Protein AF-A0A8H3EKX4-F1 (afdb_monomer_lite)

Sequence (193 aa):
MKARDLDLLRFLTGMSKLPYAQSGCLVIRGLVSRTTILTSNPHSSSTATRVLDETKKALISLLDIPENYEILFMHGGGSGEFSAVVFNMVAVWVEKRRRRAQKTFGDNDEAILLRVREELKYSLRLDYLISGSWSLKASQEAAKLLEPLGENFVNVALDAREANEGKFGMIPPEDTWKLTAPNANGGCGSAFV

Organism: NCBI:txid172621

pLDDT: mean 72.97, std 22.37, range [25.33, 93.94]

Radius of gyration: 19.49 Å; chains: 1; bounding box: 45×52×46 Å

Structure (mmCIF, N/CA/C/O backbone):
data_AF-A0A8H3EKX4-F1
#
_entry.id   AF-A0A8H3EKX4-F1
#
loop_
_atom_site.group_PDB
_atom_site.id
_atom_site.type_symbol
_atom_site.label_atom_id
_atom_site.label_alt_id
_atom_site.label_comp_id
_atom_site.label_asym_id
_atom_site.label_entity_id
_atom_site.label_seq_id
_atom_site.pdbx_PDB_ins_code
_atom_site.Cartn_x
_atom_site.Cartn_y
_atom_site.Cartn_z
_atom_site.occupancy
_atom_site.B_iso_or_equiv
_atom_site.auth_seq_id
_atom_site.auth_comp_id
_atom_site.auth_asym_id
_atom_site.auth_atom_id
_atom_site.pdbx_PDB_model_num
ATOM 1 N N . MET A 1 1 ? -12.553 -21.574 -10.008 1.00 30.70 1 MET A N 1
ATOM 2 C CA . MET A 1 1 ? -12.751 -20.654 -8.868 1.00 30.70 1 MET A CA 1
ATOM 3 C C . MET A 1 1 ? -12.236 -19.297 -9.336 1.00 30.70 1 MET A C 1
ATOM 5 O O . MET A 1 1 ? -11.058 -19.201 -9.632 1.00 30.70 1 MET A O 1
ATOM 9 N N . LYS A 1 2 ? -13.132 -18.344 -9.634 1.00 25.33 2 LYS A N 1
ATOM 10 C CA . LYS A 1 2 ? -12.809 -17.105 -10.371 1.00 25.33 2 LYS A CA 1
ATOM 11 C C . LYS A 1 2 ? -11.914 -16.181 -9.535 1.00 25.33 2 LYS A C 1
ATOM 13 O O . LYS A 1 2 ? -12.245 -15.932 -8.376 1.00 25.33 2 LYS A O 1
ATOM 18 N N . ALA A 1 3 ? -10.838 -15.690 -10.154 1.00 28.33 3 ALA A N 1
ATOM 19 C CA . ALA A 1 3 ? -9.998 -14.602 -9.667 1.00 28.33 3 ALA A CA 1
ATOM 20 C C . ALA A 1 3 ? -10.892 -13.432 -9.234 1.00 28.33 3 ALA A C 1
ATOM 22 O O . ALA A 1 3 ? -11.672 -12.917 -10.035 1.00 28.33 3 ALA A O 1
ATOM 23 N N . ARG A 1 4 ? -10.858 -13.100 -7.944 1.00 33.47 4 ARG A N 1
ATOM 24 C CA . ARG A 1 4 ? -11.544 -11.930 -7.396 1.00 33.47 4 ARG A CA 1
ATOM 25 C C . ARG A 1 4 ? -10.549 -10.783 -7.421 1.00 33.47 4 ARG A C 1
ATOM 27 O O . ARG A 1 4 ? -9.429 -10.991 -6.970 1.00 33.47 4 ARG A O 1
ATOM 34 N N . ASP A 1 5 ? -10.992 -9.647 -7.951 1.00 31.67 5 ASP A N 1
ATOM 35 C CA . ASP A 1 5 ? -10.445 -8.290 -7.828 1.00 31.67 5 ASP A CA 1
ATOM 36 C C . ASP A 1 5 ? -9.261 -8.166 -6.853 1.00 31.67 5 ASP A C 1
ATOM 38 O O . ASP A 1 5 ? -9.420 -7.827 -5.679 1.00 31.67 5 ASP A O 1
ATOM 42 N N . LEU A 1 6 ? -8.067 -8.484 -7.351 1.00 32.78 6 LEU A N 1
ATOM 43 C CA . LEU A 1 6 ? -6.801 -8.199 -6.694 1.00 32.78 6 LEU A CA 1
ATOM 44 C C . LEU A 1 6 ? -6.320 -6.869 -7.270 1.00 32.78 6 LEU A C 1
ATOM 46 O O . LEU A 1 6 ? -5.964 -6.796 -8.447 1.00 32.78 6 LEU A O 1
ATOM 50 N N . ASP A 1 7 ? -6.336 -5.821 -6.446 1.00 34.34 7 ASP A N 1
ATOM 51 C CA . ASP A 1 7 ? -5.704 -4.533 -6.743 1.00 34.34 7 ASP A CA 1
ATOM 52 C C . ASP A 1 7 ? -4.177 -4.729 -6.753 1.00 34.34 7 ASP A C 1
ATOM 54 O O . ASP A 1 7 ? -3.475 -4.426 -5.792 1.00 34.34 7 ASP A O 1
ATOM 58 N N . LEU A 1 8 ? -3.660 -5.332 -7.826 1.00 33.62 8 LEU A N 1
ATOM 59 C CA . LEU A 1 8 ? -2.242 -5.630 -7.990 1.00 33.62 8 LEU A CA 1
ATOM 60 C C . LEU A 1 8 ? -1.511 -4.353 -8.433 1.00 33.62 8 LEU A C 1
ATOM 62 O O . LEU A 1 8 ? -1.624 -3.929 -9.586 1.00 33.62 8 LEU A O 1
ATOM 66 N N . LEU A 1 9 ? -0.753 -3.730 -7.528 1.00 40.44 9 LEU A N 1
ATOM 67 C CA . LEU A 1 9 ? 0.081 -2.574 -7.853 1.00 40.44 9 LEU A CA 1
ATOM 68 C C . LEU A 1 9 ? 1.370 -3.057 -8.541 1.00 40.44 9 LEU A C 1
ATOM 70 O O . LEU A 1 9 ? 2.271 -3.607 -7.912 1.00 40.44 9 LEU A O 1
ATOM 74 N N . ARG A 1 10 ? 1.467 -2.878 -9.864 1.00 33.25 10 ARG A N 1
ATOM 75 C CA . ARG A 1 10 ? 2.6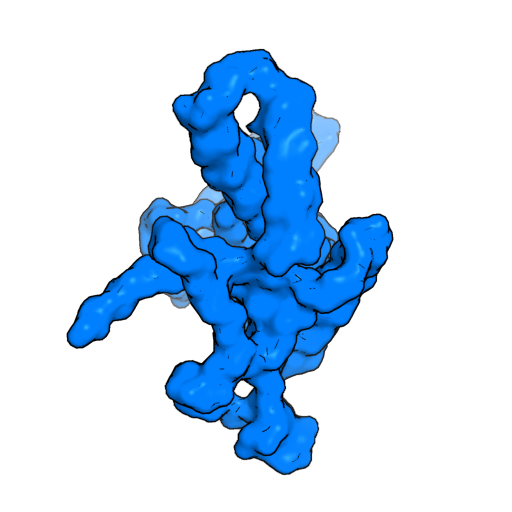83 -3.213 -10.624 1.00 33.25 10 ARG A CA 1
ATOM 76 C C . ARG A 1 10 ? 3.631 -2.018 -10.683 1.00 33.25 10 ARG A C 1
ATOM 78 O O . ARG A 1 10 ? 3.383 -1.069 -11.420 1.00 33.25 10 ARG A O 1
ATOM 85 N N . PHE A 1 11 ? 4.759 -2.106 -9.983 1.00 34.88 11 PHE A N 1
ATOM 86 C CA . PHE A 1 11 ? 5.893 -1.203 -10.191 1.00 34.88 11 PHE A CA 1
ATOM 87 C C . PHE A 1 11 ? 6.744 -1.686 -11.374 1.00 34.88 11 PHE A C 1
ATOM 89 O O . PHE A 1 11 ? 7.307 -2.781 -11.334 1.00 34.88 11 PHE A O 1
ATOM 96 N N . LEU A 1 12 ? 6.871 -0.869 -12.424 1.00 32.12 12 LEU A N 1
ATOM 97 C CA . LEU A 1 12 ? 7.844 -1.115 -13.492 1.00 32.12 12 LEU A CA 1
ATOM 98 C C . LEU A 1 12 ? 9.246 -0.781 -12.969 1.00 32.12 12 LEU A C 1
ATOM 100 O O . LEU A 1 12 ? 9.575 0.369 -12.682 1.00 32.12 12 LEU A O 1
ATOM 104 N N . THR A 1 13 ? 10.082 -1.803 -12.809 1.00 34.69 13 THR A N 1
ATOM 105 C CA . THR A 1 13 ? 11.462 -1.651 -12.346 1.00 34.69 13 THR A CA 1
ATOM 106 C C . THR A 1 13 ? 12.378 -1.220 -13.490 1.00 34.69 13 THR A C 1
ATOM 108 O O . THR A 1 13 ? 12.534 -1.966 -14.454 1.00 34.69 13 THR A O 1
ATOM 111 N N . GLY A 1 14 ? 13.075 -0.089 -13.339 1.00 35.16 14 GLY A N 1
ATOM 112 C CA . GLY A 1 14 ? 14.323 0.157 -14.069 1.00 35.16 14 GLY A CA 1
ATOM 113 C C . GLY A 1 14 ? 14.614 1.616 -14.414 1.00 35.16 14 GLY A C 1
ATOM 114 O O . GLY A 1 14 ? 14.027 2.171 -15.334 1.00 35.16 14 GLY A O 1
ATOM 115 N N . MET A 1 15 ? 15.625 2.206 -13.766 1.00 34.44 15 MET A N 1
ATOM 116 C CA . MET A 1 15 ? 16.415 3.273 -14.393 1.00 34.44 15 MET A CA 1
ATOM 117 C C . MET A 1 15 ? 17.315 2.622 -15.452 1.00 34.44 15 MET A C 1
ATOM 119 O O . MET A 1 15 ? 18.409 2.154 -15.139 1.00 34.44 15 MET A O 1
ATOM 123 N N . SER A 1 16 ? 16.856 2.547 -16.700 1.00 42.97 16 SER A N 1
ATOM 124 C CA . SER A 1 16 ? 17.723 2.224 -17.837 1.00 42.97 16 SER A CA 1
ATOM 125 C C . SER A 1 16 ? 18.257 3.498 -18.488 1.00 42.97 16 SER A C 1
ATOM 127 O O . SER A 1 16 ? 17.570 4.516 -18.539 1.00 42.97 16 SER A O 1
ATOM 129 N N . LYS A 1 17 ? 19.490 3.415 -19.002 1.00 39.84 17 LYS A N 1
ATOM 130 C CA . LYS A 1 17 ? 20.220 4.464 -19.728 1.00 39.84 17 LYS A CA 1
ATOM 131 C C . LYS A 1 17 ? 19.414 4.994 -20.926 1.00 39.84 17 LYS A C 1
ATOM 133 O O . LYS A 1 17 ? 19.562 4.494 -22.036 1.00 39.84 17 LYS A O 1
ATOM 138 N N . LEU A 1 18 ? 18.595 6.018 -20.713 1.00 37.31 18 LEU A N 1
ATOM 139 C CA . LEU A 1 18 ? 18.017 6.837 -21.777 1.00 37.31 18 LEU A CA 1
ATOM 140 C C . LEU A 1 18 ? 18.604 8.251 -21.669 1.00 37.31 18 LEU A C 1
ATOM 142 O O . LEU A 1 18 ? 18.694 8.764 -20.553 1.00 37.31 18 LEU A O 1
ATOM 146 N N . PRO A 1 19 ? 18.987 8.909 -22.781 1.00 37.66 19 PRO A N 1
ATOM 147 C CA . PRO A 1 19 ? 19.607 10.233 -22.726 1.00 37.66 19 PRO A CA 1
ATOM 148 C C . PRO A 1 19 ? 18.699 11.342 -22.180 1.00 37.66 19 PRO A C 1
ATOM 150 O O . PRO A 1 19 ? 19.197 12.430 -21.928 1.00 37.66 19 PRO A O 1
ATOM 153 N N . TYR A 1 20 ? 17.390 11.112 -22.022 1.00 36.84 20 TYR A N 1
ATOM 154 C CA . TYR A 1 20 ? 16.437 12.156 -21.630 1.00 36.84 20 TYR A CA 1
ATOM 155 C C . TYR A 1 20 ? 15.086 11.576 -21.153 1.00 36.84 20 TYR A C 1
ATOM 157 O O . TYR A 1 20 ? 14.030 11.945 -21.657 1.00 36.84 20 TYR A O 1
ATOM 165 N N . ALA A 1 21 ? 15.083 10.620 -20.218 1.00 34.94 21 ALA A N 1
ATOM 166 C CA . ALA A 1 21 ? 13.836 10.083 -19.657 1.00 34.94 21 ALA A CA 1
ATOM 167 C C . ALA A 1 21 ? 13.602 10.621 -18.239 1.00 34.94 21 ALA A C 1
ATOM 169 O O . ALA A 1 21 ? 14.294 10.237 -17.297 1.00 34.94 21 ALA A O 1
ATOM 170 N N . GLN A 1 22 ? 12.628 11.523 -18.094 1.00 39.09 22 GLN A N 1
ATOM 171 C CA . GLN A 1 22 ? 12.077 11.877 -16.788 1.00 39.09 22 GLN A CA 1
ATOM 172 C C . GLN A 1 22 ? 11.251 10.693 -16.276 1.00 39.09 22 GLN A C 1
ATOM 174 O O . GLN A 1 22 ? 10.389 10.177 -16.985 1.00 39.09 22 GLN A O 1
ATOM 179 N N . SER A 1 23 ? 11.550 10.251 -15.056 1.00 34.91 23 SER A N 1
ATOM 180 C CA . SER A 1 23 ? 10.844 9.173 -14.368 1.00 34.91 23 SER A CA 1
ATOM 181 C C . SER A 1 23 ? 9.354 9.496 -14.242 1.00 34.91 23 SER A C 1
ATOM 183 O O . SER A 1 23 ? 8.974 10.335 -13.431 1.00 34.91 23 SER A O 1
ATOM 185 N N . GLY A 1 24 ? 8.515 8.828 -15.030 1.00 34.78 24 GLY A N 1
ATOM 186 C CA . GLY A 1 24 ? 7.084 8.723 -14.767 1.00 34.78 24 GLY A CA 1
ATOM 187 C C . GLY A 1 24 ? 6.832 7.455 -13.961 1.00 34.78 24 GLY A C 1
ATOM 188 O O . GLY A 1 24 ? 7.319 6.391 -14.339 1.00 34.78 24 GLY A O 1
ATOM 189 N N . CYS A 1 25 ? 6.105 7.558 -12.854 1.00 42.25 25 CYS A N 1
ATOM 190 C CA . CYS A 1 25 ? 5.651 6.393 -12.111 1.00 42.25 25 CYS A CA 1
ATOM 191 C C . CYS A 1 25 ? 4.125 6.430 -11.957 1.00 42.25 25 CYS A C 1
ATOM 193 O O . CYS A 1 25 ? 3.502 7.490 -11.906 1.00 42.25 25 CYS A O 1
ATOM 195 N N . LEU A 1 26 ? 3.538 5.239 -12.046 1.00 32.09 26 LEU A N 1
ATOM 196 C CA . LEU A 1 26 ? 2.111 4.965 -12.131 1.00 32.09 26 LEU A CA 1
ATOM 197 C C . LEU A 1 26 ? 1.607 4.591 -10.734 1.00 32.09 26 LEU A C 1
ATOM 199 O O . LEU A 1 26 ? 1.986 3.549 -10.204 1.00 32.09 26 LEU A O 1
ATOM 203 N N . VAL A 1 27 ? 0.736 5.415 -10.149 1.00 37.22 27 VAL A N 1
ATOM 204 C CA . VAL A 1 27 ? 0.122 5.149 -8.836 1.00 37.22 27 VAL A CA 1
ATOM 205 C C . VAL A 1 27 ? -1.366 4.839 -8.999 1.00 37.22 27 VAL A C 1
ATOM 207 O O . VAL A 1 27 ? -2.124 5.655 -9.521 1.00 37.22 27 VAL A O 1
ATOM 210 N N . ILE A 1 28 ? -1.778 3.661 -8.519 1.00 37.03 28 ILE A N 1
ATOM 211 C CA . ILE A 1 28 ? -3.168 3.185 -8.487 1.00 37.03 28 ILE A CA 1
ATOM 212 C C . ILE A 1 28 ? -3.819 3.549 -7.134 1.00 37.03 28 ILE A C 1
ATOM 214 O O . ILE A 1 28 ? -3.167 3.676 -6.100 1.00 37.03 28 ILE A O 1
ATOM 218 N N . ARG A 1 29 ? -5.129 3.791 -7.199 1.00 35.66 29 ARG A N 1
ATOM 219 C CA . ARG A 1 29 ? -5.995 4.633 -6.358 1.00 35.66 29 ARG A CA 1
ATOM 220 C C . ARG A 1 29 ? -6.057 4.332 -4.845 1.00 35.66 29 ARG A C 1
ATOM 222 O O . ARG A 1 29 ? -6.348 3.222 -4.420 1.00 35.66 29 ARG A O 1
ATOM 229 N N . GLY A 1 30 ? -6.049 5.415 -4.062 1.00 31.44 30 GLY A N 1
ATOM 230 C CA . GLY A 1 30 ? -6.660 5.554 -2.734 1.00 31.44 30 GLY A CA 1
ATOM 231 C C . GLY A 1 30 ? -6.529 7.012 -2.279 1.00 31.44 30 GLY A C 1
ATOM 232 O O . GLY A 1 30 ? -5.420 7.489 -2.159 1.00 31.44 30 GLY A O 1
ATOM 233 N N . LEU A 1 31 ? -7.644 7.724 -2.080 1.00 31.47 31 LEU A N 1
ATOM 234 C CA . LEU A 1 31 ? -7.749 9.187 -1.880 1.00 31.47 31 LEU A CA 1
ATOM 235 C C . LEU A 1 31 ? -7.392 10.067 -3.101 1.00 31.47 31 LEU A C 1
ATOM 237 O O . LEU A 1 31 ? -6.241 10.300 -3.450 1.00 31.47 31 LEU A O 1
ATOM 241 N N . VAL A 1 32 ? -8.429 10.628 -3.732 1.00 31.02 32 VAL A N 1
ATOM 242 C CA . VAL A 1 32 ? -8.284 11.720 -4.705 1.00 31.02 32 VAL A CA 1
ATOM 243 C C . VAL A 1 32 ? -8.054 13.011 -3.924 1.00 31.02 32 VAL A C 1
ATOM 245 O O . VAL A 1 32 ? -9.005 13.710 -3.583 1.00 31.02 32 VAL A O 1
ATOM 248 N N . SER A 1 33 ? -6.796 13.345 -3.664 1.00 26.50 33 SER A N 1
ATOM 249 C CA . SER A 1 33 ? -6.405 14.750 -3.589 1.00 26.50 33 SER A CA 1
ATOM 250 C C . SER A 1 33 ? -6.073 15.163 -5.017 1.00 26.50 33 SER A C 1
ATOM 252 O O . SER A 1 33 ? -5.143 14.632 -5.618 1.00 26.50 33 SER A O 1
ATOM 254 N N . ARG A 1 34 ? -6.882 16.048 -5.614 1.00 29.73 34 ARG A N 1
ATOM 255 C CA . ARG A 1 34 ? -6.543 16.667 -6.902 1.00 29.73 34 ARG A CA 1
ATOM 256 C C . ARG A 1 34 ? -5.281 17.501 -6.704 1.00 29.73 34 ARG A C 1
ATOM 258 O O . ARG A 1 34 ? -5.376 18.672 -6.352 1.00 29.73 34 ARG A O 1
ATOM 265 N N . THR A 1 35 ? -4.119 16.923 -6.953 1.00 33.94 35 THR A N 1
ATOM 266 C CA . THR A 1 35 ? -2.871 17.679 -7.043 1.00 33.94 35 THR A CA 1
ATOM 267 C C . THR A 1 35 ? -2.432 17.698 -8.497 1.00 33.94 35 THR A C 1
ATOM 269 O O . THR A 1 35 ? -1.566 16.950 -8.935 1.00 33.94 35 THR A O 1
ATOM 272 N N . THR A 1 36 ? -3.075 18.572 -9.271 1.00 37.56 36 THR A N 1
ATOM 273 C CA . THR A 1 36 ? -2.492 19.077 -10.512 1.00 37.56 36 THR A CA 1
ATOM 274 C C . THR A 1 36 ? -1.338 19.984 -10.108 1.00 37.56 36 THR A C 1
ATOM 276 O O . THR A 1 36 ? -1.572 21.100 -9.654 1.00 37.56 36 THR A O 1
ATOM 279 N N . ILE A 1 37 ? -0.096 19.522 -10.236 1.00 44.25 37 ILE A N 1
ATOM 280 C CA . ILE A 1 37 ? 1.063 20.411 -10.127 1.00 44.25 37 ILE A CA 1
ATOM 281 C C . ILE A 1 37 ? 1.935 20.207 -11.351 1.00 44.25 37 ILE A C 1
ATOM 283 O O . ILE A 1 37 ? 2.767 19.310 -11.371 1.00 44.25 37 ILE A O 1
ATOM 287 N N . LEU A 1 38 ? 1.774 21.101 -12.328 1.00 40.47 38 LEU A N 1
ATOM 288 C CA . LEU A 1 38 ? 2.889 21.640 -13.097 1.00 40.47 38 LEU A CA 1
ATOM 289 C C . LEU A 1 38 ? 2.611 23.117 -13.431 1.00 40.47 38 LEU A C 1
ATOM 291 O O . LEU A 1 38 ? 1.689 23.453 -14.168 1.00 40.47 38 LEU A O 1
ATOM 295 N N . THR A 1 39 ? 3.506 23.960 -12.911 1.00 36.62 39 THR A N 1
ATOM 296 C CA . THR A 1 39 ? 3.760 25.386 -13.194 1.00 36.62 39 THR A CA 1
ATOM 297 C C . THR A 1 39 ? 2.915 26.442 -12.467 1.00 36.62 39 THR A C 1
ATOM 299 O O . THR A 1 39 ? 1.691 26.426 -12.427 1.00 36.62 39 THR A O 1
ATOM 302 N N . SER A 1 40 ? 3.640 27.399 -11.884 1.00 30.53 40 SER A N 1
ATOM 303 C CA . SER A 1 40 ? 3.212 28.537 -11.070 1.00 30.53 40 SER A CA 1
ATOM 304 C C . SER A 1 40 ? 2.531 29.654 -11.871 1.00 30.53 40 SER A C 1
ATOM 306 O O . SER A 1 40 ? 2.813 30.825 -11.633 1.00 30.53 40 SER A O 1
ATOM 308 N N . ASN A 1 41 ? 1.675 29.326 -12.840 1.00 40.94 41 ASN A N 1
ATOM 309 C CA . ASN A 1 41 ? 0.889 30.338 -13.538 1.00 40.94 41 ASN A CA 1
ATOM 310 C C . ASN A 1 41 ? -0.565 29.875 -13.725 1.00 40.94 41 ASN A C 1
ATOM 312 O O . ASN A 1 41 ? -0.795 28.808 -14.293 1.00 40.94 41 ASN A O 1
ATOM 316 N N . PRO A 1 42 ? -1.564 30.693 -13.342 1.00 41.22 42 PRO A N 1
ATOM 317 C CA . PRO A 1 42 ? -2.992 30.381 -13.482 1.00 41.22 42 PRO A CA 1
ATOM 318 C C . PRO A 1 42 ? -3.492 30.362 -14.946 1.00 41.22 42 PRO A C 1
ATOM 320 O O . PRO A 1 42 ? -4.693 30.308 -15.201 1.00 41.22 42 PRO A O 1
ATOM 323 N N . HIS A 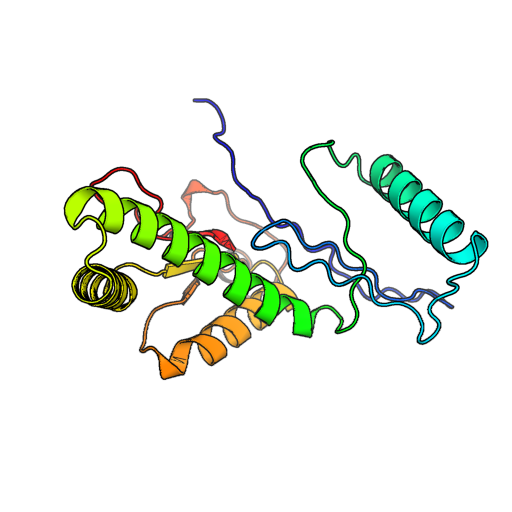1 43 ? -2.579 30.398 -15.923 1.00 48.69 43 HIS A N 1
ATOM 324 C CA . HIS A 1 43 ? -2.826 30.406 -17.369 1.00 48.69 43 HIS A CA 1
ATOM 325 C C . HIS A 1 43 ? -2.013 29.311 -18.082 1.00 48.69 43 HIS A C 1
ATOM 327 O O . HIS A 1 43 ? -1.425 29.564 -19.132 1.00 48.69 43 HIS A O 1
ATOM 333 N N . SER A 1 44 ? -1.924 28.116 -17.479 1.00 56.28 44 SER A N 1
ATOM 334 C CA . SER A 1 44 ? -1.325 26.908 -18.073 1.00 56.28 44 SER A CA 1
ATOM 335 C C . SER A 1 44 ? -1.658 26.822 -19.565 1.00 56.28 44 SER A C 1
ATOM 337 O O . SER A 1 44 ? -2.818 26.649 -19.936 1.00 56.28 44 SER A O 1
ATOM 339 N N . SER A 1 45 ? -0.650 26.986 -20.421 1.00 62.41 45 SER A N 1
ATOM 340 C CA . SER A 1 45 ? -0.828 27.019 -21.869 1.00 62.41 45 SER A CA 1
ATOM 341 C C . SER A 1 45 ? -1.492 25.724 -22.343 1.00 62.41 45 SER A C 1
ATOM 343 O O . SER A 1 45 ? -1.127 24.631 -21.911 1.00 62.41 45 SER A O 1
ATOM 345 N N . SER A 1 46 ? -2.467 25.833 -23.246 1.00 73.31 46 SER A N 1
ATOM 346 C CA . SER A 1 46 ? -3.173 24.697 -23.865 1.00 73.31 46 SER A CA 1
ATOM 347 C C . SER A 1 46 ? -2.228 23.602 -24.380 1.00 73.31 46 SER A C 1
ATOM 349 O O . SER A 1 46 ? -2.573 22.423 -24.394 1.00 73.31 46 SER A O 1
ATOM 351 N N . THR A 1 47 ? -1.004 23.984 -24.744 1.00 78.44 47 THR A N 1
ATOM 352 C CA . THR A 1 47 ? 0.091 23.093 -25.122 1.00 78.44 47 THR A CA 1
ATOM 353 C C . THR A 1 47 ? 0.491 22.114 -24.016 1.00 78.44 47 THR A C 1
ATOM 355 O O . THR A 1 47 ? 0.669 20.938 -24.312 1.00 78.44 47 THR A O 1
ATOM 358 N N . ALA A 1 48 ? 0.624 22.550 -22.759 1.00 76.19 48 ALA A N 1
ATOM 359 C CA . ALA A 1 48 ? 1.054 21.679 -21.661 1.00 76.19 48 ALA A CA 1
ATOM 360 C C . ALA A 1 48 ? -0.004 20.614 -21.338 1.00 76.19 48 ALA A C 1
ATOM 362 O O . ALA A 1 48 ? 0.320 19.435 -21.204 1.00 76.19 48 ALA A O 1
ATOM 363 N N . THR A 1 49 ? -1.279 21.009 -21.296 1.00 83.88 49 THR A N 1
ATOM 364 C CA . THR A 1 49 ? -2.401 20.073 -21.133 1.00 83.88 49 THR A CA 1
ATOM 365 C C . THR A 1 49 ? -2.468 19.088 -22.296 1.00 83.88 49 THR A C 1
ATOM 367 O O . THR A 1 49 ? -2.576 17.889 -22.065 1.00 83.88 49 THR A O 1
ATOM 370 N N . ARG A 1 50 ? -2.299 19.567 -23.537 1.00 87.31 50 ARG A N 1
ATOM 371 C CA . ARG A 1 50 ? -2.265 18.700 -24.721 1.00 87.31 50 ARG A CA 1
ATOM 372 C C . ARG A 1 50 ? -1.151 17.653 -24.638 1.00 87.31 50 ARG A C 1
ATOM 374 O O . ARG A 1 50 ? -1.417 16.485 -24.892 1.00 87.31 50 ARG A O 1
ATOM 381 N N . VAL A 1 51 ? 0.063 18.045 -24.241 1.00 89.62 51 VAL A N 1
ATOM 382 C CA . VAL A 1 51 ? 1.193 17.111 -24.078 1.00 89.62 51 VAL A CA 1
ATOM 383 C C . VAL A 1 51 ? 0.893 16.062 -23.005 1.00 89.62 51 VAL A C 1
ATOM 385 O O . VAL A 1 51 ? 1.171 14.881 -23.213 1.00 89.62 51 VAL A O 1
ATOM 388 N N . LEU A 1 52 ? 0.302 16.459 -21.875 1.00 87.06 52 LEU A N 1
ATOM 389 C CA . LEU A 1 52 ? -0.085 15.516 -20.823 1.00 87.06 52 LEU A CA 1
ATOM 390 C C . LEU A 1 52 ? -1.141 14.521 -21.316 1.00 87.06 52 LEU A C 1
ATOM 392 O O . LEU A 1 52 ? -0.982 13.321 -21.103 1.00 87.06 52 LEU A O 1
ATOM 396 N N . ASP A 1 53 ? -2.175 14.993 -22.010 1.00 89.25 53 ASP A N 1
ATOM 397 C CA . ASP A 1 53 ? -3.252 14.143 -22.523 1.00 89.25 53 ASP A CA 1
ATOM 398 C C . ASP A 1 53 ? -2.761 13.174 -23.607 1.00 89.25 53 ASP A C 1
ATOM 400 O O . ASP A 1 53 ? -3.123 11.995 -23.598 1.00 89.25 53 ASP A O 1
ATOM 404 N N . GLU A 1 54 ? -1.906 13.639 -24.522 1.00 92.50 54 GLU A N 1
ATOM 405 C CA . GLU A 1 54 ? -1.253 12.790 -25.525 1.00 92.50 54 GLU A CA 1
ATOM 406 C C . GLU A 1 54 ? -0.377 11.723 -24.857 1.00 92.50 54 GLU A C 1
ATOM 408 O O . GLU A 1 54 ? -0.459 10.547 -25.214 1.00 92.50 54 GLU A O 1
ATOM 413 N N . THR A 1 55 ? 0.388 12.102 -23.829 1.00 91.56 55 THR A N 1
ATOM 414 C CA . THR A 1 55 ? 1.238 11.169 -23.076 1.00 91.56 5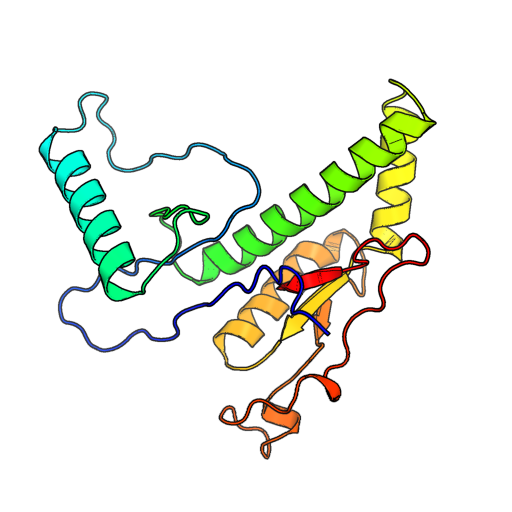5 THR A CA 1
ATOM 415 C C . THR A 1 55 ? 0.402 10.130 -22.326 1.00 91.56 55 THR A C 1
ATOM 417 O O . THR A 1 55 ? 0.734 8.946 -22.364 1.00 91.56 55 THR A O 1
ATOM 420 N N . LYS A 1 56 ? -0.713 10.530 -21.690 1.00 90.25 56 LYS A N 1
ATOM 421 C CA . LYS A 1 56 ? -1.644 9.587 -21.045 1.00 90.25 56 LYS A CA 1
ATOM 422 C C . LYS A 1 56 ? -2.184 8.576 -22.054 1.00 90.25 56 LYS A C 1
ATOM 424 O O . LYS A 1 56 ? -2.120 7.380 -21.797 1.00 90.25 56 LYS A O 1
ATOM 429 N N . LYS A 1 57 ? -2.670 9.036 -23.212 1.00 91.94 57 LYS A N 1
ATOM 430 C CA . LYS A 1 57 ? -3.206 8.154 -24.264 1.00 91.94 57 LYS A CA 1
ATOM 431 C C . LYS A 1 57 ? -2.151 7.189 -24.799 1.00 91.94 57 LYS A C 1
ATOM 433 O O . LYS A 1 57 ? -2.442 6.007 -24.960 1.00 91.94 57 LYS A O 1
ATOM 438 N N . ALA A 1 58 ? -0.933 7.676 -25.033 1.00 93.56 58 ALA A N 1
ATOM 439 C CA . ALA A 1 58 ? 0.180 6.841 -25.466 1.00 93.56 58 ALA A CA 1
ATOM 440 C C . ALA A 1 58 ? 0.514 5.765 -24.423 1.00 93.56 58 ALA A C 1
ATOM 442 O O . ALA A 1 58 ? 0.702 4.608 -24.786 1.00 93.56 58 ALA A O 1
ATOM 443 N N . LEU A 1 59 ? 0.525 6.116 -23.133 1.00 90.62 59 LEU A N 1
ATOM 444 C CA . LEU A 1 59 ? 0.787 5.160 -22.057 1.00 90.62 59 LEU A CA 1
ATOM 445 C C . LEU A 1 59 ? -0.314 4.099 -21.944 1.00 90.62 59 LEU A C 1
ATOM 447 O O . LEU A 1 59 ? -0.001 2.918 -21.813 1.00 90.62 59 LEU A O 1
ATOM 451 N N . ILE A 1 60 ? -1.583 4.511 -22.041 1.00 92.25 60 ILE A N 1
ATOM 452 C CA . ILE A 1 60 ? -2.737 3.600 -22.038 1.00 92.25 60 ILE A CA 1
ATOM 453 C C . ILE A 1 60 ? -2.614 2.593 -23.180 1.00 92.25 60 ILE A C 1
ATOM 455 O O . ILE A 1 60 ? -2.734 1.396 -22.944 1.00 92.25 60 ILE A O 1
ATOM 459 N N . SER A 1 61 ? -2.321 3.073 -24.393 1.00 93.19 61 SER A N 1
ATOM 460 C CA . SER A 1 61 ? -2.172 2.218 -25.573 1.00 93.19 61 SER A CA 1
ATOM 461 C C . SER A 1 61 ? -0.921 1.340 -25.541 1.00 93.19 61 SER A C 1
ATOM 463 O O . SER A 1 61 ? -0.917 0.301 -26.187 1.00 93.19 61 SER A O 1
ATOM 465 N N . LEU A 1 62 ? 0.153 1.762 -24.870 1.00 93.94 62 LEU A N 1
ATOM 466 C CA . LEU A 1 62 ? 1.408 1.008 -24.819 1.00 93.94 62 LEU A CA 1
ATOM 467 C C . LEU A 1 62 ? 1.361 -0.123 -23.785 1.00 93.94 62 LEU A C 1
ATOM 469 O O . LEU A 1 62 ? 1.968 -1.168 -23.996 1.00 93.94 62 LEU A O 1
ATOM 473 N N . LEU A 1 63 ? 0.698 0.114 -22.651 1.00 92.81 63 LEU A N 1
ATOM 474 C CA . LEU A 1 63 ? 0.639 -0.819 -21.523 1.00 92.81 63 LEU A CA 1
ATOM 475 C C . LEU A 1 63 ? -0.710 -1.547 -21.406 1.00 92.81 63 LEU A C 1
ATOM 477 O O . LEU A 1 63 ? -0.915 -2.253 -20.420 1.00 92.81 63 LEU A O 1
ATOM 481 N N . ASP A 1 64 ? -1.614 -1.357 -22.372 1.00 91.62 64 ASP A N 1
ATOM 482 C CA . ASP A 1 64 ? -2.978 -1.906 -22.384 1.00 91.62 64 ASP A CA 1
ATOM 483 C C . ASP A 1 64 ? -3.721 -1.676 -21.055 1.00 91.62 64 ASP A C 1
ATOM 485 O O . ASP A 1 64 ? -4.322 -2.581 -20.470 1.00 91.62 64 ASP A O 1
ATOM 489 N N . ILE A 1 65 ? -3.649 -0.444 -20.540 1.00 86.81 65 ILE A N 1
ATOM 490 C CA . ILE A 1 65 ? -4.244 -0.083 -19.246 1.00 86.81 65 ILE A CA 1
ATOM 491 C C . ILE A 1 65 ? -5.770 0.031 -19.409 1.00 86.81 65 ILE A C 1
ATOM 493 O O . ILE A 1 65 ? -6.229 0.844 -20.213 1.00 86.81 65 ILE A O 1
ATOM 497 N N . PRO A 1 66 ? -6.583 -0.721 -18.645 1.00 89.31 66 PRO A N 1
ATOM 498 C CA . PRO A 1 66 ? -8.035 -0.628 -18.748 1.00 89.31 66 PRO A CA 1
ATOM 499 C C . PRO A 1 66 ? -8.587 0.654 -18.099 1.00 89.31 66 PRO A C 1
ATOM 501 O O . PRO A 1 66 ? -7.949 1.287 -17.258 1.00 89.31 66 PRO A O 1
ATOM 504 N N . GLU A 1 67 ? -9.811 1.034 -18.476 1.00 86.38 67 GLU A N 1
ATOM 505 C CA . GLU A 1 67 ? -10.427 2.328 -18.122 1.00 86.38 67 GLU A CA 1
ATOM 506 C C . GLU A 1 67 ? -10.696 2.531 -16.618 1.00 86.38 67 GLU A C 1
ATOM 508 O O . GLU A 1 67 ? -10.995 3.640 -16.178 1.00 86.38 67 GLU A O 1
ATOM 513 N N . ASN A 1 68 ? -10.593 1.480 -15.801 1.00 87.25 68 ASN A N 1
ATOM 514 C CA . ASN A 1 68 ? -10.767 1.558 -14.348 1.00 87.25 68 ASN A CA 1
ATOM 515 C C . ASN A 1 68 ? -9.528 2.095 -13.602 1.00 87.25 68 ASN A C 1
ATOM 517 O O . ASN A 1 68 ? -9.565 2.188 -12.371 1.00 87.25 68 ASN A O 1
ATOM 521 N N . TYR A 1 69 ? -8.461 2.461 -14.317 1.00 83.81 69 TYR A N 1
ATOM 522 C CA . TYR A 1 69 ? -7.250 3.057 -13.756 1.00 83.81 69 TYR A CA 1
ATOM 523 C C . TYR A 1 69 ? -7.104 4.530 -14.146 1.00 83.81 69 TYR A C 1
ATOM 525 O O . TYR A 1 69 ? -7.388 4.928 -15.271 1.00 83.81 69 TYR A O 1
ATOM 533 N N . GLU A 1 70 ? -6.608 5.339 -13.209 1.00 85.75 70 GLU A N 1
ATOM 534 C CA . GLU A 1 70 ? -6.242 6.734 -13.463 1.00 85.75 70 GLU A CA 1
ATOM 535 C C . GLU A 1 70 ? -4.720 6.857 -13.537 1.00 85.75 70 GLU A C 1
ATOM 537 O O . GLU A 1 70 ? -4.003 6.260 -12.732 1.00 85.75 70 GLU A O 1
ATOM 542 N N . ILE A 1 71 ? -4.229 7.666 -14.477 1.00 84.31 71 ILE A N 1
ATOM 543 C CA . ILE A 1 71 ? -2.801 7.956 -14.623 1.00 84.31 71 ILE A CA 1
ATOM 544 C C . ILE A 1 71 ? -2.510 9.320 -14.007 1.00 84.31 71 ILE A C 1
ATOM 546 O O . ILE A 1 71 ? -3.027 10.350 -14.451 1.00 84.31 71 ILE A O 1
ATOM 550 N N . LEU A 1 72 ? -1.635 9.327 -13.007 1.00 85.56 72 LEU A N 1
ATOM 551 C CA . LEU A 1 72 ? -1.197 10.524 -12.301 1.00 85.56 72 LEU A CA 1
ATOM 552 C C . LEU A 1 72 ? 0.291 10.751 -12.567 1.00 85.56 72 LEU A C 1
ATOM 554 O O . LEU A 1 72 ? 1.092 9.836 -12.415 1.00 85.56 72 LEU A O 1
ATOM 558 N N . PHE A 1 73 ? 0.660 11.977 -12.936 1.00 83.44 73 PHE A N 1
ATOM 559 C CA . PHE A 1 73 ? 2.058 12.399 -13.007 1.00 83.44 73 PHE A CA 1
ATOM 560 C C . PHE A 1 73 ? 2.385 13.190 -11.746 1.00 83.44 73 PHE A C 1
ATOM 562 O O . PHE A 1 73 ? 1.783 14.236 -11.500 1.00 83.44 73 PHE A O 1
ATOM 569 N N . MET A 1 74 ? 3.316 12.684 -10.942 1.00 81.19 74 MET A N 1
ATOM 570 C CA . MET A 1 74 ? 3.695 13.290 -9.668 1.00 81.19 74 MET A CA 1
ATOM 571 C C . MET A 1 74 ? 5.207 13.482 -9.580 1.00 81.19 74 MET A C 1
ATOM 573 O O . MET A 1 74 ? 5.987 12.720 -10.149 1.00 81.19 74 MET A O 1
ATOM 577 N N . HIS A 1 75 ? 5.628 14.503 -8.835 1.00 81.88 75 HIS A N 1
ATOM 578 C CA . HIS A 1 75 ? 7.023 14.652 -8.432 1.00 81.88 75 HIS A CA 1
ATOM 579 C C . HIS A 1 75 ? 7.331 13.745 -7.227 1.00 81.88 75 HIS A C 1
ATOM 581 O O . HIS A 1 75 ? 6.433 13.378 -6.474 1.00 81.88 75 HIS A O 1
ATOM 587 N N . GLY A 1 76 ? 8.608 13.474 -6.954 1.00 78.19 76 GLY A N 1
ATOM 588 C CA . GLY A 1 76 ? 9.041 12.741 -5.750 1.00 78.19 76 GLY A CA 1
ATOM 589 C C . GLY A 1 76 ? 9.702 11.392 -6.033 1.00 78.19 76 GLY A C 1
ATOM 590 O O . GLY A 1 76 ? 10.391 10.863 -5.162 1.00 78.19 76 GLY A O 1
ATOM 591 N N . GLY A 1 77 ? 9.577 10.886 -7.264 1.00 86.31 77 GLY A N 1
ATOM 592 C CA . GLY A 1 77 ? 10.205 9.641 -7.710 1.00 86.31 77 GLY A CA 1
ATOM 593 C C . GLY A 1 77 ? 9.743 8.402 -6.931 1.00 86.31 77 GLY A C 1
ATOM 594 O O . GLY A 1 77 ? 8.898 8.484 -6.043 1.00 86.31 77 GLY A O 1
ATOM 595 N N . GLY A 1 78 ? 10.356 7.252 -7.229 1.00 80.81 78 GLY A N 1
ATOM 596 C CA . GLY A 1 78 ? 9.918 5.961 -6.678 1.00 80.81 78 GLY A CA 1
ATOM 597 C C . GLY A 1 78 ? 9.953 5.867 -5.149 1.00 80.81 78 GLY A C 1
ATOM 598 O O . GLY A 1 78 ? 9.117 5.195 -4.558 1.00 80.81 78 GLY A O 1
ATOM 599 N N . SER A 1 79 ? 10.876 6.571 -4.482 1.00 84.12 79 SER A N 1
ATOM 600 C CA . SER A 1 79 ? 10.949 6.558 -3.014 1.00 84.12 79 SER A CA 1
ATOM 601 C C . SER A 1 79 ? 9.779 7.290 -2.356 1.00 84.12 79 SER A C 1
ATOM 603 O O . SER A 1 79 ? 9.268 6.814 -1.349 1.00 84.12 79 SER A O 1
ATOM 605 N N . GLY A 1 80 ? 9.341 8.430 -2.909 1.00 85.38 80 GLY A N 1
ATOM 606 C CA . GLY A 1 80 ? 8.188 9.159 -2.367 1.00 85.38 80 GLY A CA 1
ATOM 607 C C . GLY A 1 80 ? 6.885 8.372 -2.516 1.00 85.38 80 GLY A C 1
ATOM 608 O O . GLY A 1 80 ? 5.981 8.472 -1.687 1.00 85.38 80 GLY A O 1
ATOM 609 N N . GLU A 1 81 ? 6.810 7.532 -3.544 1.00 88.12 81 GLU A N 1
ATOM 610 C CA . GLU A 1 81 ? 5.648 6.685 -3.793 1.00 88.12 81 GLU A CA 1
ATOM 611 C C . GLU A 1 81 ? 5.555 5.508 -2.829 1.00 88.12 81 GLU A C 1
ATOM 613 O O . GLU A 1 81 ? 4.443 5.092 -2.515 1.00 88.12 81 GLU A O 1
ATOM 618 N N . PHE A 1 82 ? 6.672 5.028 -2.272 1.00 90.25 82 PHE A N 1
ATOM 619 C CA . PHE A 1 82 ? 6.633 4.033 -1.197 1.00 90.25 82 PHE A CA 1
ATOM 620 C C . PHE A 1 82 ? 5.802 4.531 -0.013 1.00 90.25 82 PHE A C 1
ATOM 622 O O . PHE A 1 82 ? 4.897 3.836 0.449 1.00 90.25 82 PHE A O 1
ATOM 629 N N . SER A 1 83 ? 6.048 5.766 0.430 1.00 89.56 83 SER A N 1
ATOM 630 C CA . SER A 1 83 ? 5.295 6.382 1.521 1.00 89.56 83 SER A CA 1
ATOM 631 C C . SER A 1 83 ? 3.848 6.679 1.107 1.00 89.56 83 SER A C 1
ATOM 633 O O . SER A 1 83 ? 2.920 6.447 1.884 1.00 89.56 83 SER A O 1
ATOM 635 N N . ALA A 1 84 ? 3.631 7.152 -0.127 1.00 89.06 84 ALA A N 1
ATOM 636 C CA . ALA A 1 84 ? 2.293 7.465 -0.634 1.00 89.06 84 ALA A CA 1
ATOM 637 C C . ALA A 1 84 ? 1.376 6.232 -0.659 1.00 89.06 84 ALA A C 1
ATOM 639 O O . ALA A 1 84 ? 0.219 6.318 -0.247 1.00 89.06 84 ALA A O 1
ATOM 640 N N . VAL A 1 85 ? 1.894 5.075 -1.084 1.00 88.31 85 VAL A N 1
ATOM 641 C CA . VAL A 1 85 ? 1.139 3.815 -1.090 1.00 88.31 85 VAL A CA 1
ATOM 642 C C . VAL A 1 85 ? 0.701 3.434 0.321 1.00 88.31 85 VAL A C 1
ATOM 644 O O . VAL A 1 85 ? -0.471 3.121 0.527 1.00 88.31 85 VAL A O 1
ATOM 647 N N . VAL A 1 86 ? 1.596 3.538 1.308 1.00 89.81 86 VAL A N 1
ATOM 648 C CA . VAL A 1 86 ? 1.275 3.245 2.714 1.00 89.81 86 VAL A CA 1
ATOM 649 C C . VAL A 1 86 ? 0.152 4.150 3.216 1.00 89.81 86 VAL A C 1
ATOM 651 O O . VAL A 1 86 ? -0.850 3.653 3.733 1.00 89.81 86 VAL A O 1
ATOM 654 N N . PHE A 1 87 ? 0.262 5.467 3.019 1.00 89.38 87 PHE A N 1
ATOM 655 C CA . PHE A 1 87 ? -0.772 6.404 3.466 1.00 89.38 87 PHE A CA 1
ATOM 656 C C . PHE A 1 87 ? -2.117 6.161 2.783 1.00 89.38 87 PHE A C 1
ATOM 658 O O . PHE A 1 87 ? -3.148 6.158 3.457 1.00 89.38 87 PHE A O 1
ATOM 665 N N . ASN A 1 88 ? -2.120 5.898 1.477 1.00 88.31 88 ASN A N 1
ATOM 666 C CA . ASN A 1 88 ? -3.345 5.648 0.723 1.00 88.31 88 ASN A CA 1
ATOM 667 C C . ASN A 1 88 ? -4.036 4.356 1.178 1.00 88.31 88 ASN A C 1
ATOM 669 O O . ASN A 1 88 ? -5.248 4.350 1.412 1.00 88.31 88 ASN A O 1
ATOM 673 N N . MET A 1 89 ? -3.271 3.280 1.371 1.00 84.19 89 MET A N 1
ATOM 674 C CA . MET A 1 89 ? -3.798 1.995 1.832 1.00 84.19 89 MET A CA 1
ATOM 675 C C . MET A 1 89 ? -4.344 2.078 3.258 1.00 84.19 89 MET A C 1
ATOM 677 O O . MET A 1 89 ? -5.470 1.644 3.518 1.00 84.19 89 MET A O 1
ATOM 681 N N . VAL A 1 90 ? -3.596 2.699 4.175 1.00 85.69 90 VAL A N 1
ATOM 682 C CA . VAL A 1 90 ? -4.039 2.898 5.561 1.00 85.69 90 VAL A CA 1
ATOM 683 C C . VAL A 1 90 ? -5.268 3.808 5.612 1.00 85.69 90 VAL A C 1
ATOM 685 O O . VAL A 1 90 ? -6.225 3.490 6.316 1.00 85.69 90 VAL A O 1
ATOM 688 N N . ALA A 1 91 ? -5.316 4.884 4.821 1.00 87.06 91 ALA A N 1
ATOM 689 C CA . ALA A 1 91 ? -6.472 5.778 4.770 1.00 87.06 91 ALA A CA 1
ATOM 690 C C . ALA A 1 91 ? -7.741 5.057 4.290 1.00 87.06 91 ALA A C 1
ATOM 692 O O . ALA A 1 91 ? -8.794 5.164 4.923 1.00 87.06 91 ALA A O 1
ATOM 693 N N . VAL A 1 92 ? -7.651 4.265 3.215 1.00 85.19 92 VAL A N 1
ATOM 694 C CA . VAL A 1 92 ? -8.780 3.455 2.724 1.00 85.19 92 VAL A CA 1
ATOM 695 C C . VAL A 1 92 ? -9.211 2.423 3.770 1.00 85.19 92 VAL A C 1
ATOM 697 O O . VAL A 1 92 ? -10.409 2.203 3.975 1.00 85.19 92 VAL A O 1
ATOM 700 N N . TRP A 1 93 ? -8.254 1.794 4.451 1.00 85.75 93 TRP A N 1
ATOM 701 C CA . TRP A 1 93 ? -8.515 0.815 5.504 1.00 85.75 93 TRP A CA 1
ATOM 702 C C . TRP A 1 93 ? -9.249 1.434 6.703 1.00 85.75 93 TRP A C 1
ATOM 704 O O . TRP A 1 93 ? -10.235 0.856 7.179 1.00 85.75 93 TRP A O 1
ATOM 714 N N . VAL A 1 94 ? -8.809 2.617 7.149 1.00 86.62 94 VAL A N 1
ATOM 715 C CA . VAL A 1 94 ? -9.406 3.382 8.256 1.00 86.62 94 VAL A CA 1
ATOM 716 C C . VAL A 1 94 ? -10.812 3.830 7.879 1.00 86.62 94 VAL A C 1
ATOM 718 O O . VAL A 1 94 ? -11.752 3.592 8.635 1.00 86.62 94 VAL A O 1
ATOM 721 N N . GLU A 1 95 ? -10.998 4.387 6.682 1.00 86.56 95 GLU A N 1
ATOM 722 C CA . GLU A 1 95 ? -12.300 4.876 6.221 1.00 86.56 95 GLU A CA 1
ATOM 723 C C . GLU A 1 95 ? -13.332 3.744 6.102 1.00 86.56 95 GLU A C 1
ATOM 725 O O . GLU A 1 95 ? -14.486 3.893 6.514 1.00 86.56 95 GLU A O 1
ATOM 730 N N . LYS A 1 96 ? -12.925 2.564 5.614 1.00 86.00 96 LYS A N 1
ATOM 731 C CA . LYS A 1 96 ? -13.800 1.380 5.570 1.00 86.00 96 LYS A CA 1
ATOM 732 C C . LYS A 1 96 ? -14.285 0.976 6.967 1.00 86.00 96 LYS A C 1
ATOM 734 O O . LYS A 1 96 ? -15.428 0.539 7.104 1.00 86.00 96 LYS A O 1
ATOM 739 N N . ARG A 1 97 ? -13.449 1.113 7.999 1.00 86.62 97 ARG A N 1
ATOM 740 C CA . ARG A 1 97 ? -13.795 0.771 9.391 1.00 86.62 97 ARG A CA 1
ATOM 741 C C . ARG A 1 97 ? -14.589 1.859 10.083 1.00 86.62 97 ARG A C 1
ATOM 743 O O . ARG A 1 97 ? -15.577 1.531 10.731 1.00 86.62 97 ARG A O 1
ATOM 750 N N . ARG A 1 98 ? -14.256 3.127 9.844 1.00 87.12 98 ARG A N 1
ATOM 751 C CA . ARG A 1 98 ? -15.053 4.276 10.283 1.00 87.12 98 ARG A CA 1
ATOM 752 C C . ARG A 1 98 ? -16.497 4.142 9.808 1.00 87.12 98 ARG A C 1
ATOM 754 O O . ARG A 1 98 ? -17.406 4.192 10.623 1.00 87.12 98 ARG A O 1
ATOM 761 N N . ARG A 1 99 ? -16.717 3.822 8.525 1.00 88.00 99 ARG A N 1
ATOM 762 C CA . ARG A 1 99 ? -18.061 3.571 7.966 1.00 88.00 99 ARG A CA 1
ATOM 763 C C . ARG A 1 99 ? -18.786 2.381 8.597 1.00 88.00 99 ARG A C 1
ATOM 765 O O . ARG A 1 99 ? -20.008 2.396 8.682 1.00 88.00 99 ARG A O 1
ATOM 772 N N . ARG A 1 100 ? -18.071 1.324 9.002 1.00 86.56 100 ARG A N 1
ATOM 773 C CA . ARG A 1 100 ? -18.673 0.177 9.711 1.00 86.56 100 ARG A CA 1
ATOM 774 C C . ARG A 1 100 ? -19.063 0.559 11.133 1.00 86.56 100 ARG A C 1
ATOM 776 O O . ARG A 1 100 ? -20.183 0.279 11.534 1.00 86.56 100 ARG A O 1
ATOM 783 N N . ALA A 1 101 ? -18.168 1.226 11.854 1.00 85.94 101 ALA A N 1
ATOM 784 C CA . ALA A 1 101 ? -18.420 1.713 13.203 1.00 85.94 101 ALA A CA 1
ATOM 785 C C . ALA A 1 101 ? -19.559 2.743 13.226 1.00 85.94 101 ALA A C 1
ATOM 787 O O . ALA A 1 101 ? -20.419 2.656 14.092 1.00 85.94 101 ALA A O 1
ATOM 788 N N . GLN A 1 102 ? -19.646 3.631 12.231 1.00 89.94 102 GLN A N 1
ATOM 789 C CA . GLN A 1 102 ? -20.737 4.603 12.106 1.00 89.94 102 GLN A CA 1
ATOM 790 C C . GLN A 1 102 ? -22.114 3.928 11.992 1.00 89.94 102 GLN A C 1
ATOM 792 O O . GLN A 1 102 ? -23.091 4.412 12.552 1.00 89.94 102 GLN A O 1
ATOM 797 N N . LYS A 1 103 ? -22.210 2.758 11.341 1.00 89.75 103 LYS A N 1
ATOM 798 C CA . LYS A 1 103 ? -23.467 1.986 11.301 1.00 89.75 103 LYS A CA 1
ATOM 799 C C . LYS A 1 103 ? -23.888 1.454 12.673 1.00 89.75 103 LYS A C 1
ATOM 801 O O . LYS A 1 103 ? -25.076 1.253 12.892 1.00 89.75 103 LYS A O 1
ATOM 806 N N . THR A 1 104 ? -22.933 1.207 13.565 1.00 87.31 104 THR A N 1
ATOM 807 C CA . THR A 1 104 ? -23.186 0.682 14.914 1.00 87.31 104 THR A CA 1
ATOM 808 C C . THR A 1 104 ? -23.407 1.802 15.931 1.00 87.31 104 THR A C 1
ATOM 810 O O . THR A 1 104 ? -24.278 1.684 16.784 1.00 87.31 104 THR A O 1
ATOM 813 N N . PHE A 1 105 ? -22.621 2.877 15.849 1.00 86.00 105 PHE A N 1
ATOM 814 C CA . PHE A 1 105 ? -22.547 3.936 16.861 1.00 86.00 105 PHE A CA 1
ATOM 815 C C . PHE A 1 105 ? -23.205 5.263 16.436 1.00 86.00 105 PHE A C 1
ATOM 817 O O . PHE A 1 105 ? -23.211 6.210 17.221 1.00 86.00 105 PHE A O 1
ATOM 824 N N . GLY A 1 106 ? -23.779 5.352 15.230 1.00 88.69 106 GLY A N 1
ATOM 825 C CA . GLY A 1 106 ? -24.396 6.582 14.721 1.00 88.69 106 GLY A CA 1
ATOM 826 C C . GLY A 1 106 ? -23.364 7.694 14.514 1.00 88.69 106 GLY A C 1
ATOM 827 O O . GLY A 1 106 ? -22.297 7.429 13.975 1.00 88.69 106 GLY A O 1
ATOM 828 N N . ASP A 1 107 ? -23.669 8.912 14.968 1.00 86.19 107 ASP A N 1
ATOM 829 C CA . ASP A 1 107 ? -22.781 10.093 14.905 1.00 86.19 107 ASP A CA 1
ATOM 830 C C . ASP A 1 107 ? -21.932 10.290 16.178 1.00 86.19 107 ASP A C 1
ATOM 832 O O . ASP A 1 107 ? -21.441 11.381 16.461 1.00 86.19 107 ASP A O 1
ATOM 836 N N . ASN A 1 108 ? -21.747 9.244 16.989 1.00 89.94 108 ASN A N 1
ATOM 837 C CA . ASN A 1 108 ? -20.835 9.325 18.128 1.00 89.94 108 ASN A CA 1
ATOM 838 C C . ASN A 1 108 ? -19.374 9.175 17.667 1.00 89.94 108 ASN A C 1
ATOM 840 O O . ASN A 1 108 ? -18.807 8.078 17.699 1.00 89.94 108 ASN A O 1
ATOM 844 N N . ASP A 1 109 ? -18.776 10.290 17.247 1.00 88.31 109 ASP A N 1
ATOM 845 C CA . ASP A 1 109 ? -17.405 10.351 16.732 1.00 88.31 109 ASP A CA 1
ATOM 846 C C . ASP A 1 109 ? -16.369 9.784 17.714 1.00 88.31 109 ASP A C 1
ATOM 848 O O . ASP A 1 109 ? -15.483 9.033 17.305 1.00 88.31 109 ASP A O 1
ATOM 852 N N . GLU A 1 110 ? -16.507 10.049 19.015 1.00 89.44 110 GLU A N 1
ATOM 853 C CA . GLU A 1 110 ? -15.592 9.536 20.046 1.00 89.44 110 GLU A CA 1
ATOM 854 C C . GLU A 1 110 ? -15.621 8.002 20.119 1.00 89.44 110 GLU A C 1
ATOM 856 O O . GLU A 1 110 ? -14.577 7.342 20.103 1.00 89.44 110 GLU A O 1
ATOM 861 N N . ALA A 1 111 ? -16.818 7.406 20.123 1.00 87.88 111 ALA A N 1
ATOM 862 C CA . ALA A 1 111 ? -16.971 5.951 20.135 1.00 87.88 111 ALA A CA 1
ATOM 863 C C . ALA A 1 111 ? -16.417 5.305 18.853 1.00 87.88 111 ALA A C 1
ATOM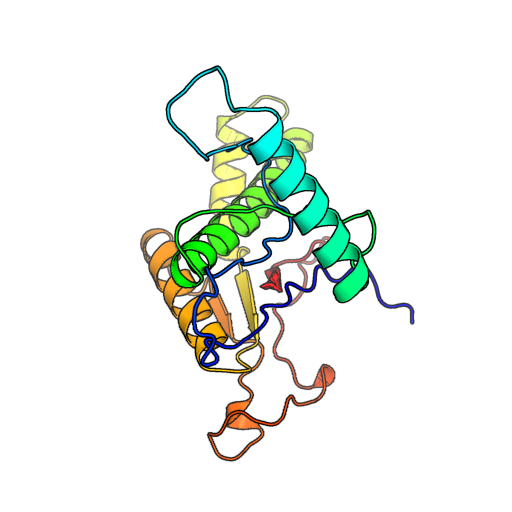 865 O O . ALA A 1 111 ? -15.782 4.246 18.904 1.00 87.88 111 ALA A O 1
ATOM 866 N N . ILE A 1 112 ? -16.611 5.958 17.703 1.00 88.88 112 ILE A N 1
ATOM 867 C CA . ILE A 1 112 ? -16.075 5.506 16.416 1.00 88.88 112 ILE A CA 1
ATOM 868 C C . ILE A 1 112 ? -14.546 5.544 16.426 1.00 88.88 112 ILE A C 1
ATOM 870 O O . ILE A 1 112 ? -13.907 4.565 16.032 1.00 88.88 112 ILE A O 1
ATOM 874 N N . LEU A 1 113 ? -13.949 6.645 16.884 1.00 88.31 113 LEU A N 1
ATOM 875 C CA . LEU A 1 113 ? -12.498 6.813 16.928 1.00 88.31 113 LEU A CA 1
ATOM 876 C C . LEU A 1 113 ? -11.841 5.807 17.871 1.00 88.31 113 LEU A C 1
ATOM 878 O O . LEU A 1 113 ? -10.841 5.192 17.493 1.00 88.31 113 LEU A O 1
ATOM 882 N N . LEU A 1 114 ? -12.412 5.586 19.057 1.00 89.69 114 LEU A N 1
ATOM 883 C CA . LEU A 1 114 ? -11.921 4.579 19.999 1.00 89.69 114 LEU A CA 1
ATOM 884 C C . LEU A 1 114 ? -11.949 3.181 19.377 1.00 89.69 114 LEU A C 1
ATOM 886 O O . LEU A 1 114 ? -10.923 2.497 19.361 1.00 89.69 114 LEU A O 1
ATOM 890 N N . ARG A 1 115 ? -13.074 2.797 18.762 1.00 87.75 115 ARG A N 1
ATOM 891 C CA . ARG A 1 115 ? -13.214 1.498 18.094 1.00 87.75 115 ARG A CA 1
ATOM 892 C C . ARG A 1 115 ? -12.194 1.308 16.974 1.00 87.75 115 ARG A C 1
ATOM 894 O O . ARG A 1 115 ? -11.558 0.260 16.881 1.00 87.75 115 ARG A O 1
ATOM 901 N N . VAL A 1 116 ? -12.042 2.308 16.108 1.00 87.19 116 VAL A N 1
ATOM 902 C CA . VAL A 1 116 ? -11.106 2.243 14.977 1.00 87.19 116 VAL A CA 1
ATOM 903 C C . VAL A 1 116 ? -9.662 2.190 15.472 1.00 87.19 116 VAL A C 1
ATOM 905 O O . VAL A 1 116 ? -8.862 1.440 14.916 1.00 87.19 116 VAL A O 1
ATOM 908 N N . ARG A 1 117 ? -9.321 2.929 16.533 1.00 86.69 117 ARG A N 1
ATOM 909 C CA . ARG A 1 117 ? -7.981 2.924 17.133 1.00 86.69 117 ARG A CA 1
ATOM 910 C C . ARG A 1 117 ? -7.627 1.574 17.751 1.00 86.69 117 ARG A C 1
ATOM 912 O O . ARG A 1 117 ? -6.488 1.132 17.615 1.00 86.69 117 ARG A O 1
ATOM 919 N N . GLU A 1 118 ? -8.579 0.918 18.406 1.00 86.00 118 GLU A N 1
ATOM 920 C CA . GLU A 1 118 ? -8.401 -0.450 18.902 1.00 86.00 118 GLU A CA 1
ATOM 921 C C . GLU A 1 118 ? -8.196 -1.431 17.748 1.00 86.00 118 GLU A C 1
ATOM 923 O O . GLU A 1 118 ? -7.222 -2.184 17.739 1.00 86.00 118 GLU A O 1
ATOM 928 N N . GLU A 1 119 ? -9.058 -1.385 16.729 1.00 84.56 119 GLU A N 1
ATOM 929 C CA . GLU A 1 119 ? -8.923 -2.251 15.556 1.00 84.56 119 GLU A CA 1
ATOM 930 C C . GLU A 1 119 ? -7.605 -2.026 14.812 1.00 84.56 119 GLU A C 1
ATOM 932 O O . GLU A 1 119 ? -7.042 -2.986 14.282 1.00 84.56 119 GLU A O 1
ATOM 937 N N . LEU A 1 120 ? -7.105 -0.789 14.762 1.00 84.75 120 LEU A N 1
ATOM 938 C CA . LEU A 1 120 ? -5.840 -0.452 14.114 1.00 84.75 120 LEU A CA 1
ATOM 939 C C . LEU A 1 120 ? -4.696 -1.248 14.732 1.00 84.75 120 LEU A C 1
ATOM 941 O O . LEU A 1 120 ? -3.990 -1.937 14.003 1.00 84.75 120 LEU A O 1
ATOM 945 N N . LYS A 1 121 ? -4.571 -1.239 16.062 1.00 79.31 121 LYS A N 1
ATOM 946 C CA . LYS A 1 121 ? -3.482 -1.927 16.774 1.00 79.31 121 LYS A CA 1
ATOM 947 C C . LYS A 1 121 ? -3.447 -3.433 16.502 1.00 79.31 121 LYS A C 1
ATOM 949 O O . LYS A 1 121 ? -2.376 -4.002 16.306 1.00 79.31 121 LYS A O 1
ATOM 954 N N . TYR A 1 122 ? -4.611 -4.082 16.484 1.00 76.69 122 TYR A N 1
ATOM 955 C CA . TYR A 1 122 ? -4.677 -5.545 16.426 1.00 76.69 122 TYR A CA 1
ATOM 956 C C . TYR A 1 122 ? -4.867 -6.117 15.023 1.00 76.69 122 TYR A C 1
ATOM 958 O O . TYR A 1 122 ? -4.481 -7.258 14.789 1.00 76.69 122 TYR A O 1
ATOM 966 N N . SER A 1 123 ? -5.474 -5.366 14.100 1.00 80.19 123 SER A N 1
ATOM 967 C CA . SER A 1 123 ? -5.920 -5.924 12.817 1.00 80.19 123 SER A CA 1
ATOM 968 C C . SER A 1 123 ? -5.288 -5.302 11.582 1.00 80.19 123 SER A C 1
ATOM 970 O O . SER A 1 123 ? -5.386 -5.908 10.521 1.00 80.19 123 SER A O 1
ATOM 972 N N . LEU A 1 124 ? -4.663 -4.122 11.665 1.00 84.56 124 LEU A N 1
ATOM 973 C CA . LEU A 1 124 ? -3.998 -3.547 10.496 1.00 84.56 124 LEU A CA 1
ATOM 974 C C . LEU A 1 124 ? -2.723 -4.340 10.199 1.00 84.56 124 LEU A C 1
ATOM 976 O O . LEU A 1 124 ? -1.813 -4.395 11.026 1.00 84.56 124 LEU A O 1
ATOM 980 N N . ARG A 1 125 ? -2.656 -4.932 9.009 1.00 86.44 125 ARG A N 1
ATOM 981 C CA . ARG A 1 125 ? -1.449 -5.555 8.460 1.00 86.44 125 ARG A CA 1
ATOM 982 C C . ARG A 1 125 ? -1.264 -5.119 7.007 1.00 86.44 125 ARG A C 1
ATOM 984 O O . ARG A 1 125 ? -2.245 -4.976 6.281 1.00 86.44 125 ARG A O 1
ATOM 991 N N . LEU A 1 126 ? -0.028 -4.882 6.595 1.00 88.12 126 LEU A N 1
ATOM 992 C CA . LEU A 1 126 ? 0.363 -4.627 5.216 1.00 88.12 126 LEU A CA 1
ATOM 993 C C . LEU A 1 126 ? 1.159 -5.828 4.726 1.00 88.12 126 LEU A C 1
ATOM 995 O O . LEU A 1 126 ? 2.251 -6.076 5.235 1.00 88.12 126 LEU A O 1
ATOM 999 N N . ASP A 1 127 ? 0.599 -6.574 3.781 1.00 89.31 127 ASP A N 1
ATOM 1000 C CA . ASP A 1 127 ? 1.279 -7.723 3.185 1.00 89.31 127 ASP A CA 1
ATOM 1001 C C . ASP A 1 127 ? 2.159 -7.234 2.032 1.00 89.31 127 ASP A C 1
ATOM 1003 O O . ASP A 1 127 ? 1.639 -6.634 1.097 1.00 89.31 127 ASP A O 1
ATOM 1007 N N . TYR A 1 128 ? 3.465 -7.497 2.103 1.00 89.75 128 TYR A N 1
ATOM 1008 C CA . TYR A 1 128 ? 4.438 -7.169 1.059 1.00 89.75 128 TYR A CA 1
ATOM 1009 C C . TYR A 1 128 ? 4.981 -8.431 0.391 1.00 89.75 128 TYR A C 1
ATOM 1011 O O . TYR A 1 128 ? 5.393 -9.382 1.067 1.00 89.75 128 TYR A O 1
ATOM 1019 N N . LEU A 1 129 ? 5.073 -8.395 -0.940 1.00 90.75 129 LEU A N 1
ATOM 1020 C CA . LEU A 1 129 ? 5.810 -9.378 -1.734 1.00 90.75 129 LEU A CA 1
ATOM 1021 C C . LEU A 1 129 ? 7.177 -8.819 -2.142 1.00 90.75 129 LEU A C 1
ATOM 1023 O O . LEU A 1 129 ? 7.287 -7.904 -2.960 1.00 90.75 129 LEU A O 1
ATOM 1027 N N . ILE A 1 130 ? 8.248 -9.389 -1.599 1.00 90.75 130 ILE A N 1
ATOM 1028 C CA . ILE A 1 130 ? 9.615 -8.965 -1.890 1.00 90.75 130 ILE A CA 1
ATOM 1029 C C . ILE A 1 130 ? 10.144 -9.763 -3.082 1.00 90.75 130 ILE A C 1
ATOM 1031 O O . ILE A 1 130 ? 10.667 -10.863 -2.936 1.00 90.75 130 ILE A O 1
ATOM 1035 N N . SER A 1 131 ? 10.031 -9.190 -4.279 1.00 87.69 131 SER A N 1
ATOM 1036 C CA . SER A 1 131 ? 10.539 -9.776 -5.530 1.00 87.69 131 SER A CA 1
ATOM 1037 C C . SER A 1 131 ? 11.821 -9.113 -6.047 1.00 87.69 131 SER A C 1
ATOM 1039 O O . SER A 1 131 ? 12.499 -9.669 -6.911 1.00 87.69 131 SER A O 1
ATOM 1041 N N . GLY A 1 132 ? 12.192 -7.949 -5.504 1.00 89.56 132 GLY A N 1
ATOM 1042 C CA . GLY A 1 132 ? 13.393 -7.208 -5.878 1.00 89.56 132 GLY A CA 1
ATOM 1043 C C . GLY A 1 132 ? 13.853 -6.193 -4.829 1.00 89.56 132 GLY A C 1
ATOM 1044 O O . GLY A 1 132 ? 13.251 -6.012 -3.769 1.00 89.56 132 GLY A O 1
ATOM 1045 N N . SER A 1 133 ? 14.924 -5.461 -5.146 1.00 87.31 133 SER A N 1
ATOM 1046 C CA . SER A 1 133 ? 15.484 -4.447 -4.239 1.00 87.31 133 SER A CA 1
ATOM 1047 C C . SER A 1 133 ? 14.525 -3.282 -3.967 1.00 87.31 133 SER A C 1
ATOM 1049 O O . SER A 1 133 ? 14.572 -2.699 -2.887 1.00 87.31 133 SER A O 1
ATOM 1051 N N . TRP A 1 134 ? 13.663 -2.925 -4.927 1.00 88.31 134 TRP A N 1
ATOM 1052 C CA . TRP A 1 134 ? 12.688 -1.839 -4.757 1.00 88.31 134 TRP A CA 1
ATOM 1053 C C . TRP A 1 134 ? 11.536 -2.242 -3.831 1.00 88.31 134 TRP A C 1
ATOM 1055 O O . TRP A 1 134 ? 11.208 -1.471 -2.938 1.00 88.31 134 TRP A O 1
ATOM 1065 N N . SER A 1 135 ? 10.996 -3.460 -3.953 1.00 89.00 135 SER A N 1
ATOM 1066 C CA . SER A 1 135 ? 9.962 -3.969 -3.037 1.00 89.00 135 SER A CA 1
ATOM 1067 C C . SER A 1 135 ? 10.489 -4.141 -1.609 1.00 89.00 135 SER A C 1
ATOM 1069 O O . SER A 1 135 ? 9.779 -3.836 -0.657 1.00 89.00 135 SER A O 1
ATOM 1071 N N . LEU A 1 136 ? 11.758 -4.546 -1.449 1.00 89.81 136 LEU A N 1
ATOM 1072 C CA . LEU A 1 136 ? 12.414 -4.594 -0.137 1.00 89.81 136 LEU A CA 1
ATOM 1073 C C . LEU A 1 136 ? 12.525 -3.198 0.497 1.00 89.81 136 LEU A C 1
ATOM 1075 O O . LEU A 1 136 ? 12.262 -3.027 1.683 1.00 89.81 136 LEU A O 1
ATOM 1079 N N . LYS A 1 137 ? 12.909 -2.180 -0.283 1.00 91.94 137 LYS A N 1
ATOM 1080 C CA . LYS A 1 137 ? 12.964 -0.798 0.218 1.00 91.94 137 LYS A CA 1
ATOM 1081 C C . LYS A 1 137 ? 11.574 -0.255 0.546 1.00 91.94 137 LYS A C 1
ATOM 1083 O O . LYS A 1 137 ? 11.431 0.447 1.540 1.00 91.94 137 LYS A O 1
ATOM 1088 N N . ALA A 1 138 ? 10.562 -0.601 -0.250 1.00 90.44 138 ALA A N 1
ATOM 1089 C CA . ALA A 1 138 ? 9.180 -0.212 0.008 1.00 90.44 138 ALA A CA 1
ATOM 1090 C C . ALA A 1 138 ? 8.663 -0.792 1.335 1.00 90.44 138 ALA A C 1
ATOM 1092 O O . ALA A 1 138 ? 8.072 -0.061 2.127 1.00 90.44 138 ALA A O 1
ATOM 1093 N N . SER A 1 139 ? 8.937 -2.072 1.617 1.00 91.88 139 SER A N 1
ATOM 1094 C CA . SER A 1 139 ? 8.521 -2.707 2.874 1.00 91.88 139 SER A CA 1
ATOM 1095 C C . SER A 1 139 ? 9.253 -2.127 4.090 1.00 91.88 139 SER A C 1
ATOM 1097 O O . SER A 1 139 ? 8.656 -1.954 5.150 1.00 91.88 139 SER A O 1
ATOM 1099 N N . GLN A 1 140 ? 10.536 -1.779 3.940 1.00 92.75 140 GLN A N 1
ATOM 1100 C CA . GLN A 1 140 ? 11.319 -1.105 4.981 1.00 92.75 140 GLN A CA 1
ATOM 1101 C C . GLN A 1 140 ? 10.805 0.310 5.270 1.00 92.75 140 GLN A C 1
ATOM 1103 O O . GLN A 1 140 ? 10.682 0.690 6.434 1.00 92.75 140 GLN A O 1
ATOM 1108 N N . GLU A 1 141 ? 10.471 1.080 4.231 1.00 92.31 141 GLU A N 1
ATOM 1109 C CA . GLU A 1 141 ? 9.876 2.411 4.391 1.00 92.31 141 GLU A CA 1
ATOM 1110 C C . GLU A 1 141 ? 8.515 2.323 5.093 1.00 92.31 141 GLU A C 1
ATOM 1112 O O . GLU A 1 141 ? 8.242 3.087 6.017 1.00 92.31 141 GLU A O 1
ATOM 1117 N N . ALA A 1 142 ? 7.686 1.340 4.738 1.00 91.19 142 ALA A N 1
ATOM 1118 C CA . ALA A 1 142 ? 6.417 1.102 5.419 1.00 91.19 142 ALA A CA 1
ATOM 1119 C C . ALA A 1 142 ? 6.592 0.763 6.903 1.00 91.19 142 ALA A C 1
ATOM 1121 O O . ALA A 1 142 ? 5.863 1.293 7.741 1.00 91.19 142 ALA A O 1
ATOM 1122 N N . ALA A 1 143 ? 7.577 -0.075 7.239 1.00 92.38 143 ALA A N 1
ATOM 1123 C CA . ALA A 1 143 ? 7.882 -0.405 8.627 1.00 92.38 143 ALA A CA 1
ATOM 1124 C C . ALA A 1 143 ? 8.276 0.850 9.421 1.00 92.38 143 ALA A C 1
ATOM 1126 O O . ALA A 1 143 ? 7.746 1.080 10.505 1.00 92.38 143 ALA A O 1
ATOM 1127 N N . LYS A 1 144 ? 9.123 1.707 8.840 1.00 92.88 144 LYS A N 1
ATOM 1128 C CA . LYS A 1 144 ? 9.546 2.977 9.444 1.00 92.88 144 LYS A CA 1
ATOM 1129 C C . LYS A 1 144 ? 8.380 3.946 9.668 1.00 92.88 144 LYS A C 1
ATOM 1131 O O . LYS A 1 144 ? 8.297 4.578 10.715 1.00 92.88 144 LYS A O 1
ATOM 1136 N N . LEU A 1 145 ? 7.479 4.087 8.695 1.00 91.31 145 LEU A N 1
ATOM 1137 C CA . LEU A 1 145 ? 6.336 5.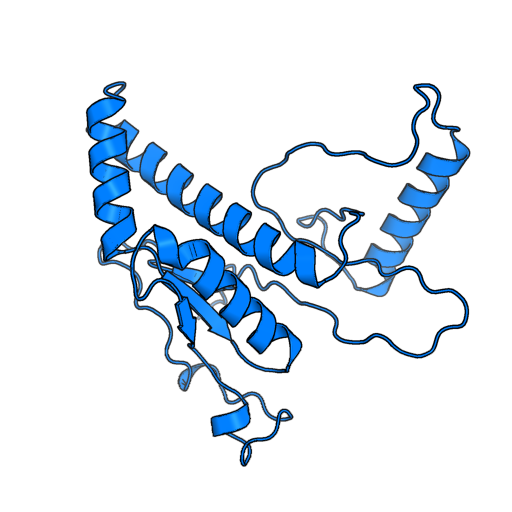003 8.808 1.00 91.31 145 LEU A CA 1
ATOM 1138 C C . LEU A 1 145 ? 5.327 4.567 9.875 1.00 91.31 145 LEU A C 1
ATOM 1140 O O . LEU A 1 145 ? 4.639 5.413 10.447 1.00 91.31 145 LEU A O 1
ATOM 1144 N N . LEU A 1 146 ? 5.223 3.262 10.129 1.00 88.38 146 LEU A N 1
ATOM 1145 C CA . LEU A 1 146 ? 4.249 2.694 11.061 1.00 88.38 146 LEU A CA 1
ATOM 1146 C C . LEU A 1 146 ? 4.821 2.421 12.456 1.00 88.38 146 LEU A C 1
ATOM 1148 O O . LEU A 1 146 ? 4.037 2.246 13.385 1.00 88.38 146 LEU A O 1
ATOM 1152 N N . GLU A 1 147 ? 6.143 2.468 12.630 1.00 88.31 147 GLU A N 1
ATOM 1153 C CA . GLU A 1 147 ? 6.830 2.307 13.920 1.00 88.31 147 GLU A CA 1
ATOM 1154 C C . GLU A 1 147 ? 6.228 3.168 15.055 1.00 88.31 147 GLU A C 1
ATOM 1156 O O . GLU A 1 147 ? 5.980 2.625 16.135 1.00 88.31 147 GLU A O 1
ATOM 1161 N N . PRO A 1 148 ? 5.863 4.457 14.855 1.00 86.38 148 PRO A N 1
ATOM 1162 C CA . PRO A 1 148 ? 5.264 5.266 15.924 1.00 86.38 148 PRO A CA 1
ATOM 1163 C C . PRO A 1 148 ? 3.878 4.785 16.384 1.00 86.38 148 PRO A C 1
ATOM 1165 O O . PRO A 1 148 ? 3.401 5.194 17.443 1.00 86.38 148 PRO A O 1
ATOM 1168 N N . LEU A 1 149 ? 3.198 3.957 15.585 1.00 80.88 149 LEU A N 1
ATOM 1169 C CA . LEU A 1 149 ? 1.876 3.407 15.896 1.00 80.88 149 LEU A CA 1
ATOM 1170 C C . LEU A 1 149 ? 1.961 2.063 16.638 1.00 80.88 149 LEU A C 1
ATOM 1172 O O . LEU A 1 149 ? 0.940 1.599 17.156 1.00 80.88 149 LEU A O 1
ATOM 1176 N N . GLY A 1 150 ? 3.151 1.453 16.703 1.00 80.62 150 GLY A N 1
ATOM 1177 C CA . GLY A 1 150 ? 3.411 0.150 17.314 1.00 80.62 150 GLY A CA 1
ATOM 1178 C C . GLY A 1 150 ? 4.171 -0.816 16.397 1.00 80.62 150 GLY A C 1
ATOM 1179 O O . GLY A 1 150 ? 4.664 -0.455 15.331 1.00 80.62 150 GLY A O 1
ATOM 1180 N N . GLU A 1 151 ? 4.241 -2.075 16.820 1.00 76.62 151 GLU A N 1
ATOM 1181 C CA . GLU A 1 151 ? 4.996 -3.129 16.137 1.00 76.62 151 GLU A CA 1
ATOM 1182 C C . GLU A 1 151 ? 4.103 -4.011 15.244 1.00 76.62 151 GLU A C 1
ATOM 1184 O O . GLU A 1 151 ? 2.883 -4.081 15.410 1.00 76.62 151 GLU A O 1
ATOM 1189 N N . ASN A 1 152 ? 4.731 -4.753 14.327 1.00 80.62 152 ASN A N 1
ATOM 1190 C CA . ASN A 1 152 ? 4.114 -5.826 13.532 1.00 80.62 152 ASN A CA 1
ATOM 1191 C C . ASN A 1 152 ? 3.023 -5.400 12.533 1.00 80.62 152 ASN A C 1
ATOM 1193 O O . ASN A 1 152 ? 2.135 -6.191 12.223 1.00 80.62 152 ASN A O 1
ATOM 1197 N N . PHE A 1 153 ? 3.081 -4.185 11.986 1.00 86.31 153 PHE A N 1
ATOM 1198 C CA . PHE A 1 153 ? 2.162 -3.775 10.916 1.00 86.31 153 PHE A CA 1
ATOM 1199 C C . PHE A 1 153 ? 2.538 -4.300 9.534 1.00 86.31 153 PHE A C 1
ATOM 1201 O O . PHE A 1 153 ? 1.659 -4.437 8.693 1.00 86.31 153 PHE A O 1
ATOM 1208 N N . VAL A 1 154 ? 3.813 -4.583 9.280 1.00 90.06 154 VAL A N 1
ATOM 1209 C CA . VAL A 1 154 ? 4.287 -5.075 7.982 1.00 90.06 154 VAL A CA 1
ATOM 1210 C C . VAL A 1 154 ? 4.504 -6.578 8.071 1.00 90.06 154 VAL A C 1
ATOM 1212 O O . VAL A 1 154 ? 5.267 -7.048 8.912 1.00 90.06 154 VAL A O 1
ATOM 1215 N N . ASN A 1 155 ? 3.839 -7.321 7.194 1.00 90.56 155 ASN A N 1
ATOM 1216 C CA . ASN A 1 155 ? 4.022 -8.750 7.009 1.00 90.56 155 ASN A CA 1
ATOM 1217 C C . ASN A 1 155 ? 4.723 -8.995 5.669 1.00 90.56 155 ASN A C 1
ATOM 12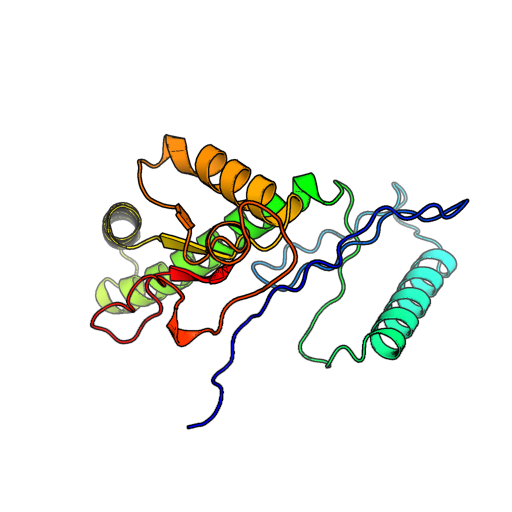19 O O . ASN A 1 155 ? 4.237 -8.582 4.617 1.00 90.56 155 ASN A O 1
ATOM 1223 N N . VAL A 1 156 ? 5.862 -9.681 5.693 1.00 90.56 156 VAL A N 1
ATOM 1224 C CA . VAL A 1 156 ? 6.535 -10.123 4.468 1.00 90.56 156 VAL A CA 1
ATOM 1225 C C . VAL A 1 156 ? 5.925 -11.459 4.073 1.00 90.56 156 VAL A C 1
ATOM 1227 O O . VAL A 1 156 ? 6.320 -12.511 4.571 1.00 90.56 156 VAL A O 1
ATOM 1230 N N . ALA A 1 157 ? 4.929 -11.406 3.193 1.00 88.12 157 ALA A N 1
ATOM 1231 C CA . ALA A 1 157 ? 4.212 -12.597 2.758 1.00 88.12 157 ALA A CA 1
ATOM 1232 C C . ALA A 1 157 ? 5.065 -13.483 1.841 1.00 88.12 157 ALA A C 1
ATOM 1234 O O . ALA A 1 157 ? 4.893 -14.702 1.810 1.00 88.12 157 ALA A O 1
ATOM 1235 N N . LEU A 1 158 ? 5.996 -12.877 1.109 1.00 89.38 158 LEU A N 1
ATOM 1236 C CA . LEU A 1 158 ? 6.928 -13.570 0.236 1.00 89.38 158 LEU A CA 1
ATOM 1237 C C . LEU A 1 158 ? 8.271 -12.847 0.225 1.00 89.38 158 LEU A C 1
ATOM 1239 O O . LEU A 1 158 ? 8.307 -11.632 0.043 1.00 89.38 158 LEU A O 1
ATOM 1243 N N . ASP A 1 159 ? 9.363 -13.604 0.284 1.00 89.56 159 ASP A N 1
ATOM 1244 C CA . ASP A 1 159 ? 10.675 -13.138 -0.153 1.00 89.56 159 ASP A CA 1
ATOM 1245 C C . ASP A 1 159 ? 11.224 -14.078 -1.230 1.00 89.56 159 ASP A C 1
ATOM 1247 O O . ASP A 1 159 ? 11.566 -15.230 -0.973 1.00 89.56 159 ASP A O 1
ATOM 1251 N N . ALA A 1 160 ? 11.308 -13.577 -2.463 1.00 88.31 160 ALA A N 1
ATOM 1252 C CA . ALA A 1 160 ? 11.779 -14.324 -3.626 1.00 88.31 160 ALA A CA 1
ATOM 1253 C C . ALA A 1 160 ? 13.207 -14.867 -3.451 1.00 88.31 160 ALA A C 1
ATOM 1255 O O . ALA A 1 160 ? 13.585 -15.840 -4.101 1.00 88.31 160 ALA A O 1
ATOM 1256 N N . ARG A 1 161 ? 14.005 -14.270 -2.558 1.00 88.00 161 ARG A N 1
ATOM 1257 C CA . ARG A 1 161 ? 15.359 -14.742 -2.250 1.00 88.00 161 ARG A CA 1
ATOM 1258 C C . ARG A 1 161 ? 15.354 -16.081 -1.523 1.00 88.00 161 ARG A C 1
ATOM 1260 O O . ARG A 1 161 ? 16.284 -16.859 -1.722 1.00 88.00 161 ARG A O 1
ATOM 1267 N N . GLU A 1 162 ? 14.326 -16.362 -0.722 1.00 87.31 162 GLU A N 1
ATOM 1268 C CA . GLU A 1 162 ? 14.185 -17.646 -0.020 1.00 87.31 162 GLU A CA 1
ATOM 1269 C C . GLU A 1 162 ? 14.006 -18.804 -1.008 1.00 87.31 162 GLU A C 1
ATOM 1271 O O . GLU A 1 162 ? 14.496 -19.904 -0.770 1.00 87.31 162 GLU A O 1
ATOM 1276 N N . ALA A 1 163 ? 13.363 -18.542 -2.148 1.00 82.94 163 ALA A N 1
ATOM 1277 C CA . ALA A 1 163 ? 13.116 -19.534 -3.189 1.00 82.94 163 ALA A CA 1
ATOM 1278 C C . ALA A 1 163 ? 14.269 -19.682 -4.202 1.00 82.94 163 ALA A C 1
ATOM 1280 O O . ALA A 1 163 ? 14.214 -20.569 -5.049 1.00 82.94 163 ALA A O 1
ATOM 1281 N N . ASN A 1 164 ? 15.291 -18.819 -4.159 1.00 85.25 164 ASN A N 1
ATOM 1282 C CA . ASN A 1 164 ? 16.296 -18.716 -5.223 1.00 85.25 164 ASN A CA 1
ATOM 1283 C C . ASN A 1 164 ? 17.696 -18.357 -4.692 1.00 85.25 164 ASN A C 1
ATOM 1285 O O . ASN A 1 164 ? 18.303 -17.371 -5.109 1.00 85.25 164 ASN A O 1
ATOM 1289 N N . GLU A 1 165 ? 18.201 -19.145 -3.737 1.00 83.94 165 GLU A N 1
ATOM 1290 C CA . GLU A 1 165 ? 19.588 -19.072 -3.234 1.00 83.94 165 GLU A CA 1
ATOM 1291 C C . GLU A 1 165 ? 20.043 -17.654 -2.821 1.00 83.94 165 GLU A C 1
ATOM 1293 O O . GLU A 1 165 ? 21.183 -17.243 -3.044 1.00 83.94 165 GLU A O 1
ATOM 1298 N N . GLY A 1 166 ? 19.139 -16.855 -2.249 1.00 84.62 166 GLY A N 1
ATOM 1299 C CA . GLY A 1 166 ? 19.445 -15.490 -1.821 1.00 84.62 166 GLY A CA 1
ATOM 1300 C C . GLY A 1 166 ? 19.374 -14.426 -2.926 1.00 84.62 166 GLY A C 1
ATOM 1301 O O . GLY A 1 166 ? 19.618 -13.250 -2.647 1.00 84.62 166 GLY A O 1
ATOM 1302 N N . LYS A 1 167 ? 19.034 -14.791 -4.170 1.00 84.69 167 LYS A N 1
ATOM 1303 C CA . LYS A 1 167 ? 18.978 -13.888 -5.332 1.00 84.69 167 LYS A CA 1
ATOM 1304 C C . LYS A 1 167 ? 17.548 -13.637 -5.796 1.00 84.69 167 LYS A C 1
ATOM 1306 O O . LYS A 1 167 ? 16.702 -14.523 -5.789 1.00 84.69 167 LYS A O 1
ATOM 1311 N N . PHE A 1 168 ? 17.295 -12.438 -6.307 1.00 84.56 168 PHE A N 1
ATOM 1312 C CA . PHE A 1 168 ? 16.064 -12.158 -7.047 1.00 84.56 168 PHE A CA 1
ATOM 1313 C C . PHE A 1 168 ? 16.112 -12.837 -8.422 1.00 84.56 168 PHE A C 1
ATOM 1315 O O . PHE A 1 168 ? 17.164 -12.846 -9.062 1.00 84.56 168 PHE A O 1
ATOM 1322 N N . GLY A 1 169 ? 14.994 -13.402 -8.879 1.00 80.06 169 GLY A N 1
ATOM 1323 C CA . GLY A 1 169 ? 14.925 -14.033 -10.204 1.00 80.06 169 GLY A CA 1
ATOM 1324 C C . GLY A 1 169 ? 13.826 -15.078 -10.374 1.00 80.06 169 GLY A C 1
ATOM 1325 O O . GLY A 1 169 ? 13.443 -15.363 -11.504 1.00 80.06 169 GLY A O 1
ATOM 1326 N N . MET A 1 170 ? 13.283 -15.605 -9.275 1.00 82.38 170 MET A N 1
ATOM 1327 C CA . MET A 1 170 ? 12.175 -16.556 -9.298 1.00 82.38 170 MET A CA 1
ATOM 1328 C C . MET A 1 170 ? 11.089 -16.117 -8.318 1.00 82.38 170 MET A C 1
ATOM 1330 O O . MET A 1 170 ? 11.382 -15.796 -7.170 1.00 82.38 170 MET A O 1
ATOM 1334 N N . ILE A 1 171 ? 9.839 -16.097 -8.778 1.00 87.50 171 ILE A N 1
ATOM 1335 C CA . ILE A 1 171 ? 8.668 -15.883 -7.924 1.00 87.50 171 ILE A CA 1
ATOM 1336 C C . ILE A 1 171 ? 8.047 -17.266 -7.691 1.00 87.50 171 ILE A C 1
ATOM 1338 O O . ILE A 1 171 ? 7.628 -17.891 -8.668 1.00 87.50 171 ILE A O 1
ATOM 1342 N N . PRO A 1 172 ? 8.031 -17.784 -6.451 1.00 85.88 172 PRO A N 1
ATOM 1343 C CA . PRO A 1 172 ? 7.398 -19.062 -6.154 1.00 85.88 172 PRO A CA 1
ATOM 1344 C C . PRO A 1 172 ? 5.868 -18.947 -6.264 1.00 85.88 172 PRO A C 1
ATOM 1346 O O . PRO A 1 172 ? 5.327 -17.835 -6.207 1.00 85.88 172 PRO A O 1
ATOM 1349 N N . PRO A 1 173 ? 5.168 -20.078 -6.447 1.00 87.50 173 PRO A N 1
ATOM 1350 C CA . PRO A 1 173 ? 3.728 -20.079 -6.677 1.00 87.50 173 PRO A CA 1
ATOM 1351 C C . PRO A 1 173 ? 2.943 -19.535 -5.466 1.00 87.50 173 PRO A C 1
ATOM 1353 O O . PRO A 1 173 ? 3.430 -19.533 -4.337 1.00 87.50 173 PRO A O 1
ATOM 1356 N N . GLU A 1 174 ? 1.741 -19.001 -5.714 1.00 84.81 174 GLU A N 1
ATOM 1357 C CA . GLU A 1 174 ? 0.971 -18.215 -4.727 1.00 84.81 174 GLU A CA 1
ATOM 1358 C C . GLU A 1 174 ? 0.576 -18.997 -3.468 1.00 84.81 174 GLU A C 1
ATOM 1360 O O . GLU A 1 174 ? 0.376 -18.423 -2.399 1.00 84.81 174 GLU A O 1
ATOM 1365 N N . ASP A 1 175 ? 0.485 -20.318 -3.578 1.00 86.88 175 ASP A N 1
ATOM 1366 C CA . ASP A 1 175 ? 0.189 -21.234 -2.481 1.00 86.88 175 ASP A CA 1
ATOM 1367 C C . ASP A 1 175 ? 1.294 -21.276 -1.418 1.00 86.88 175 ASP A C 1
ATOM 1369 O O . ASP A 1 175 ? 1.022 -21.623 -0.268 1.00 86.88 175 ASP A O 1
ATOM 1373 N N . THR A 1 176 ? 2.523 -20.880 -1.759 1.00 86.75 176 THR A N 1
ATOM 1374 C CA . THR A 1 176 ? 3.626 -20.808 -0.792 1.00 86.75 176 THR A CA 1
ATOM 1375 C C . THR A 1 176 ? 3.666 -19.484 -0.031 1.00 86.75 176 THR A C 1
ATOM 1377 O O . THR A 1 176 ? 4.521 -19.310 0.841 1.00 86.75 176 THR A O 1
ATOM 1380 N N . TRP A 1 177 ? 2.810 -18.518 -0.373 1.00 88.81 177 TRP A N 1
ATOM 1381 C CA . TRP A 1 177 ? 2.857 -17.176 0.202 1.00 88.81 177 TRP A CA 1
ATOM 1382 C C . TRP A 1 177 ? 2.204 -17.148 1.589 1.00 88.81 177 TRP A C 1
ATOM 1384 O O . TRP A 1 177 ? 1.110 -17.664 1.813 1.00 88.81 177 TRP A O 1
ATOM 1394 N N . LYS A 1 178 ? 2.866 -16.489 2.540 1.00 88.50 178 LYS A N 1
ATOM 1395 C CA . LYS A 1 178 ? 2.442 -16.367 3.943 1.00 88.50 178 LYS A CA 1
ATOM 1396 C C . LYS A 1 178 ? 1.587 -15.112 4.143 1.00 88.50 178 LYS A C 1
ATOM 1398 O O . LYS A 1 178 ? 1.991 -14.168 4.820 1.00 88.50 178 LYS A O 1
ATOM 1403 N N . LEU A 1 179 ? 0.420 -15.077 3.505 1.00 85.31 179 LEU A N 1
ATOM 1404 C CA . LEU A 1 179 ? -0.500 -13.934 3.563 1.00 85.31 179 LEU A CA 1
ATOM 1405 C C . LEU A 1 179 ? -1.164 -13.789 4.938 1.00 85.31 179 LEU A C 1
ATOM 1407 O O . LEU A 1 179 ? -1.430 -14.781 5.622 1.00 85.31 179 LEU A O 1
ATOM 1411 N N . THR A 1 180 ? -1.492 -12.553 5.326 1.00 82.38 180 THR A N 1
ATOM 1412 C CA . THR A 1 180 ? -2.283 -12.316 6.537 1.00 82.38 180 THR A CA 1
ATOM 1413 C C . THR A 1 180 ? -3.692 -12.881 6.348 1.00 82.38 180 THR A C 1
ATOM 1415 O O . THR A 1 180 ? -4.381 -12.573 5.373 1.00 82.38 180 THR A O 1
ATOM 1418 N N . ALA A 1 181 ? -4.152 -13.691 7.304 1.00 70.00 181 ALA A N 1
ATOM 1419 C CA . ALA A 1 181 ? -5.482 -14.284 7.243 1.00 70.00 181 ALA A CA 1
ATOM 1420 C C . ALA A 1 181 ? -6.591 -13.207 7.222 1.00 70.00 181 ALA A C 1
ATOM 1422 O O . ALA A 1 181 ? -6.520 -12.223 7.966 1.00 70.00 181 ALA A O 1
ATOM 1423 N N . PRO A 1 182 ? -7.649 -13.381 6.408 1.00 64.50 182 PRO A N 1
ATOM 1424 C CA . PRO A 1 182 ? -8.805 -12.495 6.440 1.00 64.50 182 PRO A CA 1
ATOM 1425 C C . PRO A 1 182 ? -9.537 -12.600 7.783 1.00 64.50 182 PRO A C 1
ATOM 1427 O O . PRO A 1 182 ? -9.632 -13.667 8.391 1.00 64.50 182 PRO A O 1
ATOM 1430 N N . ASN A 1 183 ? -10.092 -11.482 8.245 1.00 60.72 183 ASN A N 1
ATOM 1431 C CA . ASN A 1 183 ? -10.768 -11.423 9.539 1.00 60.72 183 ASN A CA 1
ATOM 1432 C C . ASN A 1 183 ? -12.073 -12.239 9.488 1.00 60.72 183 ASN A C 1
ATOM 1434 O O . ASN A 1 183 ? -12.729 -12.283 8.446 1.00 60.72 183 ASN A O 1
ATOM 1438 N N . ALA A 1 184 ? -12.515 -12.780 10.633 1.00 48.97 184 ALA A N 1
ATOM 1439 C CA . ALA A 1 184 ? -13.711 -13.632 10.772 1.00 48.97 184 ALA A CA 1
ATOM 1440 C C . ALA A 1 184 ? -15.011 -13.067 10.146 1.00 48.97 184 ALA A C 1
ATOM 1442 O O . ALA A 1 184 ? -15.913 -13.824 9.805 1.00 48.97 184 ALA A O 1
ATOM 1443 N N . ASN A 1 185 ? -15.090 -11.750 9.927 1.00 49.12 185 ASN A N 1
ATOM 1444 C CA . ASN A 1 185 ? -16.227 -11.067 9.296 1.00 49.12 185 ASN A CA 1
ATOM 1445 C C . ASN A 1 185 ? -16.090 -10.902 7.764 1.00 49.12 185 ASN A C 1
ATOM 1447 O O . ASN A 1 185 ? -16.728 -10.026 7.181 1.00 49.12 185 ASN A O 1
ATOM 1451 N N . GLY A 1 186 ? -15.219 -11.676 7.103 1.00 38.56 186 GLY A N 1
ATOM 1452 C CA . GLY A 1 186 ? -15.072 -11.689 5.639 1.00 38.56 186 GLY A CA 1
ATOM 1453 C C . GLY A 1 186 ? -14.454 -10.422 5.033 1.00 38.56 186 GLY A C 1
ATOM 1454 O O . GLY A 1 186 ? -14.520 -10.215 3.824 1.00 38.56 186 GLY A O 1
ATOM 1455 N N . GLY A 1 187 ? -13.867 -9.551 5.858 1.00 48.31 187 GLY A N 1
ATOM 1456 C CA . GLY A 1 187 ? -13.102 -8.394 5.397 1.00 48.31 187 GLY A CA 1
ATOM 1457 C C . GLY A 1 187 ? -11.615 -8.723 5.304 1.00 48.31 187 GLY A C 1
ATOM 1458 O O . GLY A 1 187 ? -11.089 -9.382 6.198 1.00 48.31 187 GLY A O 1
ATOM 1459 N N . CYS A 1 188 ? -10.943 -8.222 4.262 1.00 47.34 188 CYS A N 1
ATOM 1460 C CA . CYS A 1 188 ? -9.487 -8.302 4.139 1.00 47.34 188 CYS A CA 1
ATOM 1461 C C . CYS A 1 188 ? -8.848 -7.714 5.408 1.00 47.34 188 CYS A C 1
ATOM 1463 O O . CYS A 1 188 ? -9.068 -6.540 5.737 1.00 47.34 188 CYS A O 1
ATOM 1465 N N . GLY A 1 189 ? -8.169 -8.568 6.176 1.00 50.34 189 GLY A N 1
ATOM 1466 C CA . GLY A 1 189 ? -7.436 -8.164 7.374 1.00 50.34 189 GLY A CA 1
ATOM 1467 C C . GLY A 1 189 ? -6.272 -7.262 7.011 1.00 50.34 189 GLY A C 1
ATOM 1468 O O . GLY A 1 189 ? -6.055 -6.236 7.657 1.00 50.34 189 GLY A O 1
ATOM 1469 N N . SER A 1 190 ? -5.630 -7.575 5.890 1.00 53.34 190 SER A N 1
ATOM 1470 C CA . SER A 1 190 ? -4.541 -6.803 5.332 1.00 53.34 190 SER A CA 1
ATOM 1471 C C . SER A 1 190 ? -4.985 -5.791 4.279 1.00 53.34 190 SER A C 1
ATOM 1473 O O . SER A 1 190 ? -6.016 -5.947 3.620 1.00 53.34 190 SER A O 1
ATOM 1475 N N . ALA A 1 191 ? -4.201 -4.729 4.122 1.00 57.81 191 ALA A N 1
ATOM 1476 C CA . ALA A 1 191 ? -4.085 -4.063 2.833 1.00 57.81 191 ALA A CA 1
ATOM 1477 C C . ALA A 1 191 ? -2.887 -4.689 2.106 1.00 57.81 191 ALA A C 1
ATOM 1479 O O . ALA A 1 191 ? -1.801 -4.796 2.671 1.00 57.81 191 ALA A O 1
ATOM 1480 N N . PHE A 1 192 ? -3.124 -5.180 0.895 1.00 55.66 192 PHE A N 1
ATOM 1481 C CA . PHE A 1 192 ? -2.114 -5.847 0.082 1.00 55.66 192 PHE A CA 1
ATOM 1482 C C . PHE A 1 192 ? -1.302 -4.794 -0.679 1.00 55.66 192 PHE A C 1
ATOM 1484 O O . PHE A 1 192 ? -1.906 -3.879 -1.248 1.00 55.66 192 PHE A O 1
ATOM 1491 N N . VAL A 1 193 ? 0.031 -4.894 -0.642 1.00 48.47 193 VAL A N 1
ATOM 1492 C CA . VAL A 1 193 ? 0.959 -3.939 -1.272 1.00 48.47 193 VAL A CA 1
ATOM 1493 C C . VAL A 1 193 ? 1.915 -4.635 -2.231 1.00 48.47 193 VAL A C 1
ATOM 1495 O O . VAL A 1 193 ? 2.591 -5.608 -1.824 1.00 48.47 193 VAL A O 1
#

Secondary structure (DSSP, 8-state):
-PPP--------------TT---------S-------S-S-TT--HHHHHHHHHHHHHHHHHHT--TT------SSHHHHHHHHHHHHHHHHHHHHHHHHHHHHHTT-HHHHHHHHHHHHHHH-EEEEEE-SHHHHHHHHHHHHHHGGG-S--EEEEEETTTTTTTSSS----GGG--PPPPPTTSS-SEEE-

Foldseek 3Di:
DDDDDDPDDDWDDDPDDDPDDDDFTFDWDFDDPPDPDDDDDPCPDPVVVVVVVVVVVVVCVVVVPDPNGDGDGDPDPLLVVLVVVLVRLVNVVLVVQLVVVCVVPPPPPVSSVVVSLVLCLPQQAEEFEAQDPSSVSSLVVSQVVCVVSHDHRYDDQYHCCVVPVNDRDDDDDPVSGNADDQDPVRHRSYDYD

InterPro domains:
  IPR015421 Pyridoxal phosphate-dependent transferase, major domain [G3DSA:3.40.640.10] (33-186)
  IPR015424 Pyridoxal phosphate-dependent transferase [SSF53383] (40-155)
  IPR022278 Phosphoserine aminotransferase [PTHR43247] (36-181)